Protein AF-A0A836RKN9-F1 (afdb_monomer_lite)

Foldseek 3Di:
DDCVVVVPDLADPLLVVLLVVCVVLVHDLLLQSDRPDDSLLSNQVSVCRSVVVDDSCLVVDPLDDPLLSVLLSVLSSVPFPQPLPSDSLADSLLSVLLSVCRVVVHDSVLASDSLADSLLSVLLSVLVVVVFDCVLASDSLDDSLLSVLLSVLRVLVFDQVLPSDSLADSLLSNLLSVLRSLVHDCVVPSDSVQDSVNSNVVSVVRSVVVVD

Sequence (212 aa):
MDVSKYCHTKFDWQQMREILHGLLFGVDVSKYAYPELYSSQMEKVRIAIQFGKIDDSWFTDTRFSSEQLLEILKGLAIGLDVSYYAKPEFSAEQMEQIALGLESGLNVLLYADPKFSLDQMEQIRIGLLQGLDVSKYADVNFTYLQMVEIRFGLLSGVDVDWYANSNFCWEQMQEIRIGLEHGLDVSRYADPEISAKEMEEIRQNLLRDITS

Secondary structure (DSSP, 8-state):
---HHHHTSS--HHHHHHHHHHHHTT--GGGT--TTS-HHHHHHHHHHHHTT-S--GGGG-TTS-HHHHHHHHHHHHHT--GGGT-STTS-HHHHHHHHHHHHTT--GGGT--TTS-HHHHHHHHHHHHTT--GGGT--TTS-HHHHHHHHHHHHHT--GGGT-STTS-HHHHHHHHHHHHTT--GGGT--TTS-HHHHHHHHHHHHHHHH-

Radius of gyration: 24.39 Å; chains: 1; bounding box: 54×28×73 Å

pLDDT: mean 94.48, std 7.46, range [57.97, 98.94]

Structure (mmCIF, N/CA/C/O backbone):
data_AF-A0A836RKN9-F1
#
_entry.id   AF-A0A836RKN9-F1
#
loop_
_atom_site.group_PDB
_atom_site.id
_atom_site.type_symbol
_atom_site.label_atom_id
_atom_site.label_alt_id
_atom_site.label_comp_id
_atom_site.label_asym_id
_atom_site.label_entity_id
_atom_site.label_seq_id
_atom_site.pdbx_PDB_ins_code
_atom_site.Cartn_x
_atom_site.Cartn_y
_atom_site.Cartn_z
_atom_site.occupancy
_atom_site.B_iso_or_equiv
_atom_site.auth_seq_id
_atom_site.auth_comp_id
_atom_site.auth_asym_id
_atom_site.auth_atom_id
_atom_site.pdbx_PDB_model_num
ATOM 1 N N . MET A 1 1 ? 31.386 4.911 -31.992 1.00 61.59 1 MET A N 1
ATOM 2 C CA . MET A 1 1 ? 30.527 4.684 -30.813 1.00 61.59 1 MET A CA 1
ATOM 3 C C . MET A 1 1 ? 31.183 5.406 -29.656 1.00 61.59 1 MET A C 1
ATOM 5 O O . MET A 1 1 ? 32.300 5.043 -29.311 1.00 61.59 1 MET A O 1
ATOM 9 N N . ASP A 1 2 ? 30.569 6.471 -29.153 1.00 64.56 2 ASP A N 1
ATOM 10 C CA . ASP A 1 2 ? 31.118 7.221 -28.023 1.00 64.56 2 ASP A CA 1
ATOM 11 C C . ASP A 1 2 ? 30.534 6.667 -26.720 1.00 64.56 2 ASP A C 1
ATOM 13 O O . ASP A 1 2 ? 29.352 6.839 -26.432 1.00 64.56 2 ASP A O 1
ATOM 17 N N . VAL A 1 3 ? 31.364 5.940 -25.972 1.00 63.72 3 VAL A N 1
ATOM 18 C CA . VAL A 1 3 ? 31.027 5.391 -24.648 1.00 63.72 3 VAL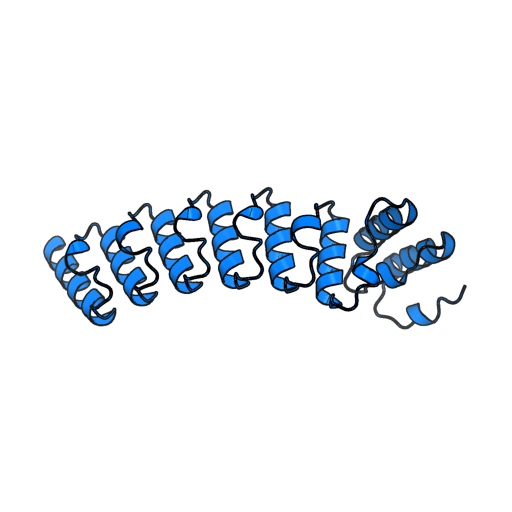 A CA 1
ATOM 19 C C . VAL A 1 3 ? 31.587 6.247 -23.511 1.00 63.72 3 VAL A C 1
ATOM 21 O O . VAL A 1 3 ? 31.366 5.922 -22.349 1.00 63.72 3 VAL A O 1
ATOM 24 N N . SER A 1 4 ? 32.291 7.345 -23.815 1.00 67.69 4 SER A N 1
ATOM 25 C CA . SER A 1 4 ? 33.031 8.141 -22.824 1.00 67.69 4 SER A CA 1
ATOM 26 C C . SER A 1 4 ? 32.137 8.683 -21.704 1.00 67.69 4 SER A C 1
ATOM 28 O O . SER A 1 4 ? 32.561 8.707 -20.548 1.00 67.69 4 SER A O 1
ATOM 30 N N . LYS A 1 5 ? 30.866 8.995 -22.013 1.00 71.12 5 LYS A N 1
ATOM 31 C CA . LYS A 1 5 ? 29.835 9.402 -21.040 1.00 71.12 5 LYS A CA 1
ATOM 32 C C . LYS A 1 5 ? 29.583 8.351 -19.945 1.00 71.12 5 LYS A C 1
ATOM 34 O O . LYS A 1 5 ? 29.225 8.726 -18.835 1.00 71.12 5 LYS A O 1
ATOM 39 N N . TYR A 1 6 ? 29.800 7.069 -20.239 1.00 69.44 6 TYR A N 1
ATOM 40 C CA . TYR A 1 6 ? 29.590 5.940 -19.323 1.00 69.44 6 TYR A CA 1
ATOM 41 C C . TYR A 1 6 ? 30.909 5.345 -18.790 1.00 69.44 6 TYR A C 1
ATOM 43 O O . TYR A 1 6 ? 30.911 4.450 -17.955 1.00 69.44 6 TYR A O 1
ATOM 51 N N . CYS A 1 7 ? 32.068 5.836 -19.236 1.00 57.97 7 CYS A N 1
ATOM 52 C CA . CYS A 1 7 ? 33.368 5.370 -18.737 1.00 57.97 7 CYS A CA 1
ATOM 53 C C . CYS A 1 7 ? 33.771 6.009 -17.393 1.00 57.97 7 CYS A C 1
ATOM 55 O O . CYS A 1 7 ? 34.694 5.527 -16.742 1.00 57.97 7 CYS A O 1
ATOM 57 N N . HIS A 1 8 ? 33.097 7.088 -16.981 1.00 58.66 8 HIS A N 1
ATOM 58 C CA . HIS A 1 8 ? 33.375 7.844 -15.748 1.00 58.66 8 HIS A CA 1
ATOM 59 C C . HIS A 1 8 ? 32.261 7.728 -14.693 1.00 58.66 8 HIS A C 1
ATOM 61 O O . HIS A 1 8 ? 32.184 8.520 -13.756 1.00 58.66 8 HIS A O 1
ATOM 67 N N . THR A 1 9 ? 31.376 6.753 -14.858 1.00 65.69 9 THR A N 1
ATOM 68 C CA . THR A 1 9 ? 30.156 6.564 -14.061 1.00 65.69 9 THR A CA 1
ATOM 69 C C . THR A 1 9 ? 30.294 5.418 -13.059 1.00 65.69 9 THR A C 1
ATOM 71 O O . THR A 1 9 ? 31.196 4.594 -13.168 1.00 65.69 9 THR A O 1
ATOM 74 N N . LYS A 1 10 ? 29.360 5.330 -12.103 1.00 83.38 10 LYS A N 1
ATOM 75 C CA . LYS A 1 10 ? 29.269 4.279 -11.068 1.00 83.38 10 LYS A CA 1
ATOM 76 C C . LYS A 1 10 ? 28.963 2.859 -11.606 1.00 83.38 10 LYS A C 1
ATOM 78 O O . LYS A 1 10 ? 28.597 2.001 -10.814 1.00 83.38 10 LYS A O 1
ATOM 83 N N . PHE A 1 11 ? 29.072 2.615 -12.915 1.00 87.44 11 PHE A N 1
ATOM 84 C CA . PHE A 1 11 ? 28.754 1.316 -13.515 1.00 87.44 11 PHE A CA 1
ATOM 85 C C . PHE A 1 11 ? 29.910 0.327 -13.365 1.00 87.44 11 PHE A C 1
ATOM 87 O O . PHE A 1 11 ? 31.066 0.655 -13.640 1.00 87.44 11 PHE A O 1
ATOM 94 N N . ASP A 1 12 ? 29.586 -0.906 -12.998 1.00 90.62 12 ASP A N 1
ATOM 95 C CA . ASP A 1 12 ? 30.501 -2.034 -13.063 1.00 90.62 12 ASP A CA 1
ATOM 96 C C . ASP A 1 12 ? 30.680 -2.549 -14.505 1.00 90.62 12 ASP A C 1
ATOM 98 O O . ASP A 1 12 ? 29.999 -2.145 -15.453 1.00 90.62 12 ASP A O 1
ATOM 102 N N . TRP A 1 13 ? 31.631 -3.466 -14.695 1.00 90.31 13 TRP A N 1
ATOM 103 C CA . TRP A 1 13 ? 31.943 -3.999 -16.022 1.00 90.31 13 TRP A CA 1
ATOM 104 C C . TRP A 1 13 ? 30.776 -4.772 -16.667 1.00 90.31 13 TRP A C 1
ATOM 106 O O . TRP A 1 13 ? 30.637 -4.755 -17.892 1.00 90.31 13 TRP A O 1
ATOM 116 N N . GLN A 1 14 ? 29.926 -5.437 -15.880 1.00 93.81 14 GLN A N 1
ATOM 117 C CA . GLN A 1 14 ? 28.775 -6.170 -16.413 1.00 93.81 14 GLN A CA 1
ATOM 118 C C . GLN A 1 14 ? 27.677 -5.208 -16.875 1.00 93.81 14 GLN A C 1
ATOM 120 O O . GLN A 1 14 ? 27.117 -5.394 -17.953 1.00 93.81 14 GLN A O 1
ATOM 125 N N . GLN A 1 15 ? 27.412 -4.148 -16.113 1.00 94.06 15 GLN A N 1
ATOM 126 C CA . GLN A 1 15 ? 26.514 -3.069 -16.522 1.00 94.06 15 GLN A CA 1
ATOM 127 C C . GLN A 1 15 ? 27.042 -2.383 -17.794 1.00 94.06 15 GLN A C 1
ATOM 129 O O . GLN A 1 15 ? 26.295 -2.185 -18.753 1.00 94.06 15 GLN A O 1
ATOM 134 N N . MET A 1 16 ? 28.353 -2.118 -17.870 1.00 93.19 16 MET A N 1
ATOM 135 C CA . MET A 1 16 ? 28.999 -1.560 -19.067 1.00 93.19 16 MET A CA 1
ATOM 136 C C . MET A 1 16 ? 28.870 -2.465 -20.297 1.00 93.19 16 MET A C 1
ATOM 138 O O . MET A 1 16 ? 28.688 -1.967 -21.411 1.00 93.19 16 MET A O 1
ATOM 142 N N . ARG A 1 17 ? 28.923 -3.790 -20.118 1.00 92.94 17 ARG A N 1
ATOM 143 C CA . ARG A 1 17 ? 28.676 -4.754 -21.199 1.00 92.94 17 ARG A CA 1
ATOM 144 C C . ARG A 1 17 ? 27.257 -4.622 -21.751 1.00 92.94 17 ARG A C 1
ATOM 146 O O . ARG A 1 17 ? 27.092 -4.610 -22.970 1.00 92.94 17 ARG A O 1
ATOM 153 N N . GLU A 1 18 ? 26.255 -4.459 -20.890 1.00 95.12 18 GLU A N 1
ATOM 154 C CA . GLU A 1 18 ? 24.872 -4.271 -21.339 1.00 95.12 18 GLU A CA 1
ATOM 155 C C . GLU A 1 18 ? 24.647 -2.919 -22.015 1.00 95.12 18 GLU A C 1
ATOM 157 O O . GLU A 1 18 ? 23.923 -2.851 -23.009 1.00 95.12 18 GLU A O 1
ATOM 162 N N . ILE A 1 19 ? 25.307 -1.852 -21.561 1.00 93.56 19 ILE A N 1
ATOM 163 C CA . ILE A 1 19 ? 25.314 -0.558 -22.266 1.00 93.56 19 ILE A CA 1
ATOM 164 C C . ILE A 1 19 ? 25.923 -0.728 -23.665 1.00 93.56 19 ILE A C 1
ATOM 166 O O . ILE A 1 19 ? 25.346 -0.286 -24.660 1.00 93.56 19 ILE A O 1
ATOM 170 N N . LEU A 1 20 ? 27.059 -1.422 -23.776 1.00 93.12 20 LEU A N 1
ATOM 171 C CA . LEU A 1 20 ? 27.709 -1.672 -25.062 1.00 93.12 20 LEU A CA 1
ATOM 172 C C . LEU A 1 20 ? 26.816 -2.484 -26.010 1.00 93.12 20 LEU A C 1
ATOM 174 O O . LEU A 1 20 ? 26.725 -2.146 -27.191 1.00 93.12 20 LEU A O 1
ATOM 178 N N . HIS A 1 21 ? 26.140 -3.519 -25.504 1.00 93.94 21 HIS A N 1
ATOM 179 C CA . HIS A 1 21 ? 25.172 -4.286 -26.286 1.00 93.94 21 HIS A CA 1
ATOM 180 C C . HIS A 1 21 ? 24.033 -3.397 -26.802 1.00 93.94 21 HIS A C 1
ATOM 182 O O . HIS A 1 21 ? 23.694 -3.486 -27.980 1.00 93.94 21 HIS A O 1
ATOM 188 N N . GLY A 1 22 ? 23.468 -2.509 -25.979 1.00 94.31 22 GLY A N 1
ATOM 189 C CA . GLY A 1 22 ? 22.415 -1.595 -26.435 1.00 94.31 22 GLY A CA 1
ATOM 190 C C . GLY A 1 22 ? 22.877 -0.692 -27.570 1.00 94.31 22 GLY A C 1
ATOM 191 O O . GLY A 1 22 ? 22.226 -0.644 -28.611 1.00 94.31 22 GLY A O 1
ATOM 192 N N . LEU A 1 23 ? 24.053 -0.073 -27.426 1.00 93.19 23 LEU A N 1
ATOM 193 C CA . LEU A 1 23 ? 24.645 0.754 -28.483 1.00 93.19 23 LEU A CA 1
ATOM 194 C C . LEU A 1 23 ? 24.909 -0.041 -29.771 1.00 93.19 23 LEU A C 1
ATOM 196 O O . LEU A 1 23 ? 24.724 0.492 -30.863 1.00 93.19 23 LEU A O 1
ATOM 200 N N . LEU A 1 24 ? 25.333 -1.305 -29.657 1.00 94.12 24 LEU A N 1
ATOM 201 C CA . LEU A 1 24 ? 25.580 -2.187 -30.801 1.00 94.12 24 LEU A CA 1
ATOM 202 C C . LEU A 1 24 ? 24.291 -2.515 -31.569 1.00 94.12 24 LEU A C 1
ATOM 204 O O . LEU A 1 24 ? 24.311 -2.568 -32.797 1.00 94.12 24 LEU A O 1
ATOM 208 N N . PHE A 1 25 ? 23.182 -2.720 -30.857 1.00 92.94 25 PHE A N 1
ATOM 209 C CA . PHE A 1 25 ? 21.879 -3.041 -31.445 1.00 92.94 25 PHE A CA 1
ATOM 210 C C . PHE A 1 25 ? 21.005 -1.807 -31.726 1.00 92.94 25 PHE A C 1
ATOM 212 O O . PHE A 1 25 ? 19.855 -1.962 -32.128 1.00 92.94 25 PHE A O 1
ATOM 219 N N . GLY A 1 26 ? 21.534 -0.592 -31.540 1.00 92.19 26 GLY A N 1
ATOM 220 C CA . GLY A 1 26 ? 20.802 0.656 -31.785 1.00 92.19 26 GLY A CA 1
ATOM 221 C C . GLY A 1 26 ? 19.688 0.944 -30.773 1.00 92.19 26 GLY A C 1
ATOM 222 O O . GLY A 1 26 ? 18.787 1.724 -31.067 1.00 92.19 26 GLY A O 1
ATOM 223 N N . VAL A 1 27 ? 19.736 0.322 -29.594 1.00 92.50 27 VAL A N 1
ATOM 224 C CA . VAL A 1 27 ? 18.826 0.608 -28.480 1.00 92.50 27 VAL A CA 1
ATOM 225 C C . VAL A 1 27 ? 19.299 1.875 -27.774 1.00 92.50 27 VAL A C 1
ATOM 227 O O . VAL A 1 27 ? 20.484 2.018 -27.467 1.00 92.50 27 VAL A O 1
ATOM 230 N N . ASP A 1 28 ? 18.371 2.785 -27.483 1.00 91.38 28 ASP A N 1
ATOM 231 C CA . ASP A 1 28 ? 18.663 3.965 -26.673 1.00 91.38 28 ASP A CA 1
ATOM 232 C C . ASP A 1 28 ? 19.000 3.553 -25.235 1.00 91.38 28 ASP A C 1
ATOM 234 O O . ASP A 1 28 ? 18.129 3.226 -24.427 1.00 91.38 28 ASP A O 1
ATOM 238 N N . VAL A 1 29 ? 20.296 3.562 -24.926 1.00 91.62 29 VAL A N 1
ATOM 239 C CA . VAL A 1 29 ? 20.811 3.142 -23.622 1.00 91.62 29 VAL A CA 1
ATOM 240 C C . VAL A 1 29 ? 20.387 4.059 -22.484 1.00 91.62 29 VAL A C 1
ATOM 242 O O . VAL A 1 29 ? 20.378 3.613 -21.342 1.00 91.62 29 VAL A O 1
ATOM 245 N N . SER A 1 30 ? 19.992 5.307 -22.761 1.00 89.38 30 SER A N 1
ATOM 246 C CA . SER A 1 30 ? 19.531 6.221 -21.708 1.00 89.38 30 SER A CA 1
ATOM 247 C C . SER A 1 30 ? 18.250 5.736 -21.020 1.00 89.38 30 SER A C 1
ATOM 249 O O . SER A 1 30 ? 18.006 6.102 -19.876 1.00 89.38 30 SER A O 1
ATOM 251 N N . LYS A 1 31 ? 17.490 4.841 -21.667 1.00 90.69 31 LYS A N 1
ATOM 252 C CA . LYS A 1 31 ? 16.261 4.243 -21.130 1.00 90.69 31 LYS A CA 1
ATOM 253 C C . LYS A 1 31 ? 16.504 3.206 -20.033 1.00 90.69 31 LYS A C 1
ATOM 255 O O . LYS A 1 31 ? 15.593 2.901 -19.280 1.00 90.69 31 LYS A O 1
ATOM 260 N N . TYR A 1 32 ? 17.701 2.624 -19.942 1.00 90.62 32 TYR A N 1
ATOM 261 C CA . TYR A 1 32 ? 17.964 1.537 -18.986 1.00 90.62 32 TYR A CA 1
ATOM 262 C C . TYR A 1 32 ? 19.348 1.592 -18.324 1.00 90.62 32 TYR A C 1
ATOM 264 O O . TYR A 1 32 ? 19.621 0.808 -17.417 1.00 90.62 32 TYR A O 1
ATOM 272 N N . ALA A 1 33 ? 20.232 2.503 -18.736 1.00 91.06 33 ALA A N 1
ATOM 273 C CA . ALA A 1 33 ? 21.530 2.719 -18.107 1.00 91.06 33 ALA A CA 1
ATOM 274 C C . ALA A 1 33 ? 21.385 3.516 -16.799 1.00 91.06 33 ALA A C 1
ATOM 276 O O . ALA A 1 33 ? 21.725 4.697 -16.745 1.00 91.06 33 ALA A O 1
ATOM 277 N N . TYR A 1 34 ? 20.910 2.843 -15.748 1.00 89.50 34 TYR A N 1
ATOM 278 C CA . TYR A 1 34 ? 20.803 3.356 -14.377 1.00 89.50 34 TYR A CA 1
ATOM 279 C C . TYR A 1 34 ? 21.759 2.577 -13.461 1.00 89.50 34 TYR A C 1
ATOM 281 O O . TYR A 1 34 ? 21.649 1.349 -13.411 1.00 89.50 34 TYR A O 1
ATOM 289 N N . PRO A 1 35 ? 22.720 3.223 -12.766 1.00 90.25 35 PRO A N 1
ATOM 290 C CA . PRO A 1 35 ? 23.692 2.520 -11.918 1.00 90.25 35 PRO A CA 1
ATOM 291 C C . PRO A 1 35 ? 23.067 1.691 -10.793 1.00 90.25 35 PRO A C 1
ATOM 293 O O . PRO A 1 35 ? 23.685 0.743 -10.315 1.00 90.25 35 PRO A O 1
ATOM 296 N N . GLU A 1 36 ? 21.856 2.054 -10.380 1.00 91.81 36 GLU A N 1
ATOM 297 C CA . GLU A 1 36 ? 21.055 1.386 -9.359 1.00 91.81 36 GLU A CA 1
ATOM 298 C C . GLU A 1 36 ? 20.486 0.036 -9.830 1.00 91.81 36 GLU A C 1
ATOM 300 O O . GLU A 1 36 ? 20.081 -0.774 -8.998 1.00 91.81 36 GLU A O 1
ATOM 305 N N . LEU A 1 37 ? 20.458 -0.230 -11.143 1.00 90.56 37 LEU A N 1
ATOM 306 C CA . LEU A 1 37 ? 20.011 -1.506 -11.700 1.00 90.56 37 LEU A CA 1
ATOM 307 C C . LEU A 1 37 ? 21.152 -2.511 -11.789 1.00 90.56 37 LEU A C 1
ATOM 309 O O . LEU A 1 37 ? 22.218 -2.212 -12.319 1.00 90.56 37 LEU A O 1
ATOM 313 N N . TYR A 1 38 ? 20.903 -3.759 -11.407 1.00 92.00 38 TYR A N 1
ATOM 314 C CA . TYR A 1 38 ? 21.828 -4.849 -11.704 1.00 92.00 38 TYR A CA 1
ATOM 315 C C . TYR A 1 38 ? 21.939 -5.088 -13.217 1.00 92.00 38 TYR A C 1
ATOM 317 O O . TYR A 1 38 ? 20.978 -4.906 -13.969 1.00 92.00 38 TYR A O 1
ATOM 325 N N . SER A 1 39 ? 23.094 -5.585 -13.668 1.00 92.19 39 SER A N 1
ATOM 326 C CA . SER A 1 39 ? 23.340 -5.932 -15.077 1.00 92.19 39 SER A CA 1
ATOM 327 C C . SER A 1 39 ? 22.265 -6.864 -15.659 1.00 92.19 39 SER A C 1
ATOM 329 O O . SER A 1 39 ? 21.813 -6.667 -16.783 1.00 92.19 39 SER A O 1
ATOM 331 N N . SER A 1 40 ? 21.775 -7.821 -14.868 1.00 92.44 40 SER A N 1
ATOM 332 C CA . SER A 1 40 ? 20.686 -8.728 -15.248 1.00 92.44 40 SER A CA 1
ATOM 333 C C . SER A 1 40 ? 19.339 -8.022 -15.447 1.00 92.44 40 SER A C 1
ATOM 335 O O . SER A 1 40 ? 18.541 -8.441 -16.286 1.00 92.44 40 SER A O 1
ATOM 337 N N . GLN A 1 41 ? 19.070 -6.945 -14.703 1.00 94.00 41 GLN A N 1
ATOM 338 C CA . GLN A 1 41 ? 17.872 -6.124 -14.892 1.00 94.00 41 GLN A CA 1
ATOM 339 C C . GLN A 1 41 ? 18.000 -5.292 -16.170 1.00 94.00 41 GLN A C 1
ATOM 341 O O . GLN A 1 41 ? 17.093 -5.301 -17.005 1.00 94.00 41 GLN A O 1
ATOM 346 N N . MET A 1 42 ? 19.159 -4.656 -16.364 1.00 94.25 42 MET A N 1
ATOM 347 C CA . MET A 1 42 ? 19.485 -3.902 -17.577 1.00 94.25 42 MET A CA 1
ATOM 348 C C . MET A 1 42 ? 19.351 -4.762 -18.838 1.00 94.25 42 MET A C 1
ATOM 350 O O . MET A 1 42 ? 18.749 -4.323 -19.815 1.00 94.25 42 MET A O 1
ATOM 354 N N . GLU A 1 43 ? 19.858 -5.998 -18.811 1.00 94.56 43 GLU A N 1
ATOM 355 C CA . GLU A 1 43 ? 19.756 -6.951 -19.920 1.00 94.56 43 GLU A CA 1
ATOM 356 C C . GLU A 1 43 ? 18.297 -7.211 -20.314 1.00 94.56 43 GLU A C 1
ATOM 358 O O . GLU A 1 43 ? 17.936 -7.105 -21.490 1.00 94.56 43 GLU A O 1
ATOM 363 N N . LYS A 1 44 ? 17.440 -7.528 -19.336 1.00 92.94 44 LYS A N 1
ATOM 364 C CA . LYS A 1 44 ? 16.028 -7.845 -19.585 1.00 92.94 44 LYS A CA 1
ATOM 365 C C . LYS A 1 44 ? 15.274 -6.658 -20.172 1.00 92.94 44 LYS A C 1
ATOM 367 O O . LYS A 1 44 ? 14.564 -6.831 -21.164 1.00 92.94 44 LYS A O 1
ATOM 372 N N . VAL A 1 45 ? 15.468 -5.463 -19.609 1.00 91.81 45 VAL A N 1
ATOM 373 C CA . VAL A 1 45 ? 14.851 -4.234 -20.129 1.00 91.81 45 VAL A CA 1
ATOM 374 C C . VAL A 1 45 ? 15.363 -3.932 -21.537 1.00 91.81 45 VAL A C 1
ATOM 376 O O . VAL A 1 45 ? 14.561 -3.713 -22.443 1.00 91.81 45 VAL A O 1
ATOM 379 N N . ARG A 1 46 ? 16.681 -3.989 -21.768 1.00 94.12 46 ARG A N 1
ATOM 380 C CA . ARG A 1 46 ? 17.287 -3.775 -23.091 1.00 94.12 46 ARG A CA 1
ATOM 381 C C . ARG A 1 46 ? 16.673 -4.695 -24.142 1.00 94.12 46 ARG A C 1
ATOM 383 O O . ARG A 1 46 ? 16.304 -4.225 -25.215 1.00 94.12 46 ARG A O 1
ATOM 390 N N . ILE A 1 47 ? 16.565 -5.993 -23.849 1.00 91.88 47 ILE A N 1
ATOM 391 C CA . ILE A 1 47 ? 15.961 -6.982 -24.755 1.00 91.88 47 ILE A CA 1
ATOM 392 C C . ILE A 1 47 ? 14.486 -6.646 -25.001 1.00 91.88 47 ILE A C 1
ATOM 394 O O . ILE A 1 47 ? 14.029 -6.702 -26.142 1.00 91.88 47 ILE A O 1
ATOM 398 N N . ALA A 1 48 ? 13.738 -6.276 -23.961 1.00 91.06 48 ALA A N 1
ATOM 399 C CA . ALA A 1 48 ? 12.333 -5.916 -24.101 1.00 91.06 48 ALA A CA 1
ATOM 400 C C . ALA A 1 48 ? 12.133 -4.706 -25.032 1.00 91.06 48 ALA A C 1
ATOM 402 O O . ALA A 1 48 ? 11.293 -4.778 -25.930 1.00 91.06 48 ALA A O 1
ATOM 403 N N . ILE A 1 49 ? 12.955 -3.660 -24.894 1.00 90.69 49 ILE A N 1
ATOM 404 C CA . ILE A 1 49 ? 12.950 -2.487 -25.786 1.00 90.69 49 ILE A CA 1
ATOM 405 C C . ILE A 1 49 ? 13.353 -2.893 -27.208 1.00 90.69 49 ILE A C 1
ATOM 407 O O . ILE A 1 49 ? 12.658 -2.571 -28.167 1.00 90.69 49 ILE A O 1
ATOM 411 N N . GLN A 1 50 ? 14.447 -3.648 -27.352 1.00 92.25 50 GLN A N 1
ATOM 412 C CA . GLN A 1 50 ? 14.986 -4.070 -28.650 1.00 92.25 50 GLN A CA 1
ATOM 413 C C . GLN A 1 50 ? 13.954 -4.807 -29.516 1.00 92.25 50 GLN A C 1
ATOM 415 O O . GLN A 1 50 ? 13.956 -4.662 -30.736 1.00 92.25 50 GLN A O 1
ATOM 420 N N . PHE A 1 51 ? 13.087 -5.606 -28.891 1.00 91.69 51 PHE A N 1
ATOM 421 C CA . PHE A 1 51 ? 12.053 -6.380 -29.579 1.00 91.69 51 PHE A CA 1
ATOM 422 C C . PHE A 1 51 ? 10.655 -5.745 -29.508 1.00 91.69 51 PHE A C 1
ATOM 424 O O . PHE A 1 51 ? 9.691 -6.402 -29.899 1.00 91.69 51 PHE A O 1
ATOM 431 N N . GLY A 1 52 ? 10.528 -4.508 -29.009 1.00 88.56 52 GLY A N 1
ATOM 432 C CA . GLY A 1 52 ? 9.249 -3.793 -28.921 1.00 88.56 52 GLY A CA 1
ATOM 433 C C . GLY A 1 52 ? 8.214 -4.490 -28.034 1.00 88.56 52 GLY A C 1
ATOM 434 O O . GLY A 1 52 ? 7.026 -4.480 -28.343 1.00 88.56 52 GLY A O 1
ATOM 435 N N . LYS A 1 53 ? 8.663 -5.164 -26.969 1.00 87.44 53 LYS A N 1
ATOM 436 C CA . LYS A 1 53 ? 7.799 -5.919 -26.045 1.00 87.44 53 LYS A CA 1
ATOM 437 C C . LYS A 1 53 ? 7.212 -5.072 -24.918 1.00 87.44 53 LYS A C 1
ATOM 439 O O . LYS A 1 53 ? 6.354 -5.568 -24.196 1.00 87.44 53 LYS A O 1
ATOM 444 N N . ILE A 1 54 ? 7.702 -3.848 -24.744 1.00 86.31 54 ILE A N 1
ATOM 445 C CA . ILE A 1 54 ? 7.213 -2.902 -23.743 1.00 86.31 54 ILE A CA 1
ATOM 446 C C . ILE A 1 54 ? 6.848 -1.591 -24.427 1.00 86.31 54 ILE A C 1
ATOM 448 O O . ILE A 1 54 ? 7.451 -1.231 -25.439 1.00 86.31 54 ILE A O 1
ATOM 452 N N . ASP A 1 55 ? 5.873 -0.893 -23.854 1.00 81.75 55 ASP A N 1
ATOM 453 C CA . ASP A 1 55 ? 5.731 0.541 -24.076 1.00 81.75 55 ASP A CA 1
ATOM 454 C C . ASP A 1 55 ? 6.977 1.226 -23.491 1.00 81.75 55 ASP A C 1
ATOM 456 O O . ASP A 1 55 ? 7.462 0.843 -22.435 1.00 81.75 55 ASP A O 1
ATOM 460 N N . ASP A 1 56 ? 7.578 2.163 -24.207 1.00 83.62 56 ASP A N 1
ATOM 461 C CA . ASP A 1 56 ? 8.755 2.905 -23.759 1.00 83.62 56 ASP A CA 1
ATOM 462 C C . ASP A 1 56 ? 8.489 4.420 -23.746 1.00 83.62 56 ASP A C 1
ATOM 464 O O . ASP A 1 56 ? 9.408 5.227 -23.574 1.00 83.62 56 ASP A O 1
ATOM 468 N N . SER A 1 57 ? 7.215 4.813 -23.864 1.00 88.19 57 SER A N 1
ATOM 469 C CA . SER A 1 57 ? 6.771 6.205 -23.827 1.00 88.19 57 SER A CA 1
ATOM 470 C C . SER A 1 57 ? 7.064 6.879 -22.484 1.00 88.19 57 SER A C 1
ATOM 472 O O . SER A 1 57 ? 7.394 8.069 -22.471 1.00 88.19 57 SER A O 1
ATOM 474 N N . TRP A 1 58 ? 7.064 6.120 -21.377 1.00 88.75 58 TRP A N 1
ATOM 475 C CA . TRP A 1 58 ? 7.378 6.611 -20.027 1.00 88.75 58 TRP A CA 1
ATOM 476 C C . TRP A 1 58 ? 8.744 7.305 -19.940 1.00 88.75 58 TRP A C 1
ATOM 478 O O . TRP A 1 58 ? 8.869 8.321 -19.267 1.00 88.75 58 TRP A O 1
ATOM 488 N N . PHE A 1 59 ? 9.757 6.830 -20.679 1.00 85.44 59 PHE A N 1
ATOM 489 C CA . PHE A 1 59 ? 11.107 7.422 -20.671 1.00 85.44 59 PHE A CA 1
ATOM 490 C C . PHE A 1 59 ? 11.171 8.811 -21.319 1.00 85.44 59 PHE A C 1
ATOM 492 O O . PHE A 1 59 ? 12.158 9.527 -21.156 1.00 85.44 59 PHE A O 1
ATOM 499 N N . THR A 1 60 ? 10.142 9.186 -22.081 1.00 86.38 60 THR A N 1
ATOM 500 C CA . THR A 1 60 ? 10.024 10.507 -22.719 1.00 86.38 60 THR A CA 1
ATOM 501 C C . THR A 1 60 ? 8.994 11.408 -22.044 1.00 86.38 60 THR A C 1
ATOM 503 O O . THR A 1 60 ? 8.925 12.599 -22.351 1.00 86.38 60 THR A O 1
ATOM 506 N N . ASP A 1 61 ? 8.205 10.863 -21.118 1.00 91.12 61 ASP A N 1
ATOM 507 C CA . ASP A 1 61 ? 7.194 11.603 -20.379 1.00 91.12 61 ASP A CA 1
ATOM 508 C C . ASP A 1 61 ? 7.828 12.307 -19.176 1.00 91.12 61 ASP A C 1
ATOM 510 O O . ASP A 1 61 ? 8.188 11.698 -18.171 1.00 91.12 61 ASP A O 1
ATOM 514 N N . THR A 1 62 ? 7.927 13.632 -19.267 1.00 90.69 62 THR A N 1
ATOM 515 C CA . THR A 1 62 ? 8.556 14.482 -18.248 1.00 90.69 62 THR A CA 1
ATOM 516 C C . THR A 1 62 ? 7.805 14.521 -16.916 1.00 90.69 62 THR A C 1
ATOM 518 O O . THR A 1 62 ? 8.271 15.176 -15.986 1.00 90.69 62 THR A O 1
ATOM 521 N N . ARG A 1 63 ? 6.621 13.903 -16.822 1.00 95.50 63 ARG A N 1
ATOM 522 C CA . ARG A 1 63 ? 5.875 13.779 -15.563 1.00 95.50 63 ARG A CA 1
ATOM 523 C C . ARG A 1 63 ? 6.449 12.697 -14.650 1.00 95.50 63 ARG A C 1
ATOM 525 O O . ARG A 1 63 ? 6.155 12.735 -13.461 1.00 95.50 63 ARG A O 1
ATOM 532 N N . PHE A 1 64 ? 7.243 11.767 -15.185 1.00 95.06 64 PHE A N 1
ATOM 533 C CA . PHE A 1 64 ? 7.939 10.768 -14.382 1.00 95.06 64 PHE A CA 1
ATOM 534 C C . PHE A 1 64 ? 9.276 11.305 -13.859 1.00 95.06 64 PHE A C 1
ATOM 536 O O . PHE A 1 64 ? 10.072 11.885 -14.599 1.00 95.06 64 PHE A O 1
ATOM 543 N N . SER A 1 65 ? 9.539 11.071 -12.578 1.00 95.25 65 SER A N 1
ATOM 544 C CA . SER A 1 65 ? 10.833 11.256 -11.939 1.00 95.25 65 SER A CA 1
ATOM 545 C C . SER A 1 65 ? 11.759 10.073 -12.227 1.00 95.25 65 SER A C 1
ATOM 547 O O . SER A 1 65 ? 11.328 8.987 -12.624 1.00 95.25 65 SER A O 1
ATOM 549 N N . SER A 1 66 ? 13.055 10.267 -11.985 1.00 91.19 66 SER A N 1
ATOM 550 C CA . SER A 1 66 ? 14.051 9.200 -12.117 1.00 91.19 66 SER A CA 1
ATOM 551 C C . SER A 1 66 ? 13.754 8.012 -11.197 1.00 91.19 66 SER A C 1
ATOM 553 O O . SER A 1 66 ? 13.963 6.869 -11.592 1.00 91.19 66 SER A O 1
ATOM 555 N N . GLU A 1 67 ? 13.247 8.274 -9.992 1.00 95.19 67 GLU A N 1
ATOM 556 C CA . GLU A 1 67 ? 12.865 7.258 -9.009 1.00 95.19 67 GLU A CA 1
ATOM 557 C C . GLU A 1 67 ? 11.656 6.446 -9.490 1.00 95.19 67 GLU A C 1
ATOM 559 O O . GLU A 1 67 ? 11.683 5.220 -9.429 1.00 95.19 67 GLU A O 1
ATOM 564 N N . GLN A 1 68 ? 10.633 7.096 -10.056 1.00 97.31 68 GLN A N 1
ATOM 565 C CA . GLN A 1 68 ? 9.483 6.392 -10.638 1.00 97.31 68 GLN A CA 1
ATOM 566 C C . GLN A 1 68 ? 9.903 5.515 -11.829 1.00 97.31 68 GLN A C 1
ATOM 568 O O . GLN A 1 68 ? 9.495 4.358 -11.931 1.00 97.31 68 GLN A O 1
ATOM 573 N N . LEU A 1 69 ? 10.761 6.034 -12.717 1.00 94.94 69 LEU A N 1
ATOM 574 C CA . LEU A 1 69 ? 11.303 5.249 -13.832 1.00 94.94 69 LEU A CA 1
ATOM 575 C C . LEU A 1 69 ? 12.102 4.041 -13.332 1.00 94.94 69 LEU A C 1
ATOM 577 O O . LEU A 1 69 ? 11.990 2.958 -13.907 1.00 94.94 69 LEU A O 1
ATOM 581 N N . LEU A 1 70 ? 12.867 4.194 -12.249 1.00 94.31 70 LEU A N 1
ATOM 582 C CA . LEU A 1 70 ? 13.608 3.092 -11.642 1.00 94.31 70 LEU A CA 1
ATOM 583 C C . LEU A 1 70 ? 12.671 1.982 -11.132 1.00 94.31 70 LEU A C 1
ATOM 585 O O . LEU A 1 70 ? 12.955 0.809 -11.374 1.00 94.31 70 LEU A O 1
ATOM 589 N N . GLU A 1 71 ? 11.545 2.318 -10.499 1.00 97.19 71 GLU A N 1
ATOM 590 C CA . GLU A 1 71 ? 10.556 1.324 -10.046 1.00 97.19 71 GLU A CA 1
ATOM 591 C C . GLU A 1 71 ? 9.850 0.608 -11.206 1.00 97.19 71 GLU A C 1
ATOM 593 O O . GLU A 1 71 ? 9.624 -0.608 -11.165 1.00 97.19 71 GLU A O 1
ATOM 598 N N . ILE A 1 72 ? 9.560 1.322 -12.297 1.00 95.94 72 ILE A N 1
ATOM 599 C CA . ILE A 1 72 ? 9.046 0.709 -13.532 1.00 95.94 72 ILE A CA 1
ATOM 600 C C . ILE A 1 72 ? 10.076 -0.284 -14.086 1.00 95.94 72 ILE A C 1
ATOM 602 O O . ILE A 1 72 ? 9.744 -1.433 -14.384 1.00 95.94 72 ILE A O 1
ATOM 606 N N . LEU A 1 73 ? 11.345 0.122 -14.176 1.00 94.56 73 LEU A N 1
ATOM 607 C CA . LEU A 1 73 ? 12.434 -0.717 -14.681 1.00 94.56 73 LEU A CA 1
ATOM 608 C C . LEU A 1 73 ? 12.652 -1.971 -13.826 1.00 94.56 73 LEU A C 1
ATOM 610 O O . LEU A 1 73 ? 12.819 -3.064 -14.376 1.00 94.56 73 LEU A O 1
ATOM 614 N N . LYS A 1 74 ? 12.618 -1.836 -12.495 1.00 94.94 74 LYS A N 1
ATOM 615 C CA . LYS A 1 74 ? 12.712 -2.967 -11.561 1.00 94.94 74 LYS A CA 1
ATOM 616 C C . LYS A 1 74 ? 11.587 -3.974 -11.797 1.00 94.94 74 LYS A C 1
ATOM 618 O O . LYS A 1 74 ? 11.884 -5.156 -11.970 1.00 94.94 74 LYS A O 1
ATOM 623 N N . GLY A 1 75 ? 10.331 -3.525 -11.877 1.00 96.12 75 GLY A N 1
ATOM 624 C CA . GLY A 1 75 ? 9.189 -4.418 -12.111 1.00 96.12 75 GLY A CA 1
ATOM 625 C C . GLY A 1 75 ? 9.218 -5.092 -13.480 1.00 96.12 75 GLY A C 1
ATOM 626 O O . GLY A 1 75 ? 9.031 -6.306 -13.568 1.00 96.12 75 GLY A O 1
ATOM 627 N N . LEU A 1 76 ? 9.563 -4.359 -14.545 1.00 93.69 76 LEU A N 1
ATOM 628 C CA . LEU A 1 76 ? 9.767 -4.941 -15.878 1.00 93.69 76 LEU A CA 1
ATOM 629 C C . LEU A 1 76 ? 10.839 -6.039 -15.861 1.00 93.69 76 LEU A C 1
ATOM 631 O O . LEU A 1 76 ? 10.671 -7.094 -16.476 1.00 93.69 76 LEU A O 1
ATOM 635 N N . ALA A 1 77 ? 11.933 -5.825 -15.129 1.00 92.06 77 ALA A N 1
ATOM 636 C CA . ALA A 1 77 ? 13.026 -6.786 -15.030 1.00 92.06 77 ALA A CA 1
ATOM 637 C C . ALA A 1 77 ? 12.648 -8.088 -14.302 1.00 92.06 77 ALA A C 1
ATOM 639 O O . ALA A 1 77 ? 13.318 -9.109 -14.482 1.00 92.06 77 ALA A O 1
ATOM 640 N N . ILE A 1 78 ? 11.589 -8.101 -13.499 1.00 93.00 78 ILE A N 1
ATOM 641 C CA . ILE A 1 78 ? 11.057 -9.329 -12.888 1.00 93.00 78 ILE A CA 1
ATOM 642 C C . ILE A 1 78 ? 9.745 -9.792 -13.541 1.00 93.00 78 ILE A C 1
ATOM 644 O O . ILE A 1 78 ? 9.185 -10.802 -13.131 1.00 93.00 78 ILE A O 1
ATOM 648 N N . GLY A 1 79 ? 9.317 -9.130 -14.623 1.00 93.00 79 GLY A N 1
ATOM 649 C CA . GLY A 1 79 ? 8.154 -9.520 -15.419 1.00 93.00 79 GLY A CA 1
ATOM 650 C C . GLY A 1 79 ? 6.809 -9.140 -14.802 1.00 93.00 79 GLY A C 1
ATOM 651 O O . GLY A 1 79 ? 5.809 -9.775 -15.131 1.00 93.00 79 GLY A O 1
ATOM 652 N N . LEU A 1 80 ? 6.771 -8.137 -13.917 1.00 95.69 80 LEU A N 1
ATOM 653 C CA . LEU A 1 80 ? 5.513 -7.598 -13.405 1.00 95.69 80 LEU A CA 1
ATOM 654 C C . LEU A 1 80 ? 4.745 -6.862 -14.505 1.00 95.69 80 LEU A C 1
ATOM 656 O O . LEU A 1 80 ? 5.333 -6.229 -15.387 1.00 95.69 80 LEU A O 1
ATOM 660 N N . ASP A 1 81 ? 3.419 -6.889 -14.397 1.00 95.06 81 ASP A N 1
ATOM 661 C CA . ASP A 1 81 ? 2.562 -5.992 -15.160 1.00 95.06 81 ASP A CA 1
ATOM 662 C C . ASP A 1 81 ? 2.638 -4.587 -14.553 1.00 95.06 81 ASP A C 1
ATOM 664 O O . ASP A 1 81 ? 1.934 -4.243 -13.603 1.00 95.06 81 ASP A O 1
ATOM 668 N N . VAL A 1 82 ? 3.535 -3.768 -15.093 1.00 96.12 82 VAL A N 1
ATOM 669 C CA . VAL A 1 82 ? 3.754 -2.410 -14.589 1.00 96.12 82 VAL A CA 1
ATOM 670 C C . VAL A 1 82 ? 2.591 -1.465 -14.895 1.00 96.12 82 VAL A C 1
ATOM 672 O O . VAL A 1 82 ? 2.541 -0.384 -14.322 1.00 96.12 82 VAL A O 1
ATOM 675 N N . SER A 1 83 ? 1.611 -1.846 -15.726 1.00 95.19 83 SER A N 1
ATOM 676 C CA . SER A 1 83 ? 0.477 -0.972 -16.084 1.00 95.19 83 SER A CA 1
ATOM 677 C C . SER A 1 83 ? -0.397 -0.571 -14.887 1.00 95.19 83 SER A C 1
ATOM 679 O O . SER A 1 83 ? -1.056 0.474 -14.911 1.00 95.19 83 SER A O 1
ATOM 681 N N . TYR A 1 84 ? -0.362 -1.356 -13.805 1.00 97.00 84 TYR A N 1
ATOM 682 C CA . TYR A 1 84 ? -1.047 -1.033 -12.556 1.00 97.00 84 TYR A CA 1
ATOM 683 C C . TYR A 1 84 ? -0.486 0.224 -11.882 1.00 97.00 84 TYR A C 1
ATOM 685 O O . TYR A 1 84 ? -1.261 0.974 -11.285 1.00 97.00 84 TYR A O 1
ATOM 693 N N . TYR A 1 85 ? 0.821 0.479 -12.009 1.00 97.38 85 TYR A N 1
ATOM 694 C CA . TYR A 1 85 ? 1.512 1.522 -11.246 1.00 97.38 85 TYR A CA 1
ATOM 695 C C . TYR A 1 85 ? 2.387 2.471 -12.068 1.00 97.38 85 TYR A C 1
ATOM 697 O O . TYR A 1 85 ? 2.766 3.508 -11.542 1.00 97.38 85 TYR A O 1
ATOM 705 N N . ALA A 1 86 ? 2.693 2.178 -13.335 1.00 96.56 86 ALA A N 1
ATOM 706 C CA . ALA A 1 86 ? 3.470 3.028 -14.241 1.00 96.56 86 ALA A CA 1
ATOM 707 C C . ALA A 1 86 ? 2.653 4.254 -14.685 1.00 96.56 86 ALA A C 1
ATOM 709 O O . ALA A 1 86 ? 2.320 4.425 -15.860 1.00 96.56 86 ALA A O 1
ATOM 710 N N . LYS A 1 87 ? 2.282 5.091 -13.717 1.00 96.62 87 LYS A N 1
ATOM 711 C CA . LYS A 1 87 ? 1.470 6.289 -13.889 1.00 96.62 87 LYS A CA 1
ATOM 712 C C . LYS A 1 87 ? 2.053 7.422 -13.042 1.00 96.62 87 LYS A C 1
ATOM 714 O O . LYS A 1 87 ? 2.399 7.183 -11.885 1.00 96.62 87 LYS A O 1
ATOM 719 N N . PRO A 1 88 ? 2.170 8.643 -13.583 1.00 96.56 88 PRO A N 1
ATOM 720 C CA . PRO A 1 88 ? 2.883 9.727 -12.913 1.00 96.56 88 PRO A CA 1
ATOM 721 C C . PRO A 1 88 ? 2.199 10.215 -11.627 1.00 96.56 88 PRO A C 1
ATOM 723 O O . PRO A 1 88 ? 2.845 10.876 -10.820 1.00 96.56 88 PRO A O 1
ATOM 726 N N . GLU A 1 89 ? 0.913 9.910 -11.426 1.00 97.94 89 GLU A N 1
ATOM 727 C CA . GLU A 1 89 ? 0.174 10.229 -10.199 1.00 97.94 89 GLU A CA 1
ATOM 728 C C . GLU A 1 89 ? 0.639 9.461 -8.953 1.00 97.94 89 GLU A C 1
ATOM 730 O O . GLU A 1 89 ? 0.349 9.912 -7.847 1.00 97.94 89 GLU A O 1
ATOM 735 N N . PHE A 1 90 ? 1.343 8.336 -9.108 1.00 98.50 90 PHE A N 1
ATOM 736 C CA . PHE A 1 90 ? 1.894 7.584 -7.980 1.00 98.50 90 PHE A CA 1
ATOM 737 C C . PHE A 1 90 ? 3.294 8.072 -7.630 1.00 98.50 90 PHE A C 1
ATOM 739 O O . PHE A 1 90 ? 4.129 8.173 -8.517 1.00 98.50 90 PHE A O 1
ATOM 746 N N . SER A 1 91 ? 3.623 8.286 -6.359 1.00 98.50 91 SER A N 1
ATOM 747 C CA . SER A 1 91 ? 5.020 8.438 -5.940 1.00 98.50 91 SER A CA 1
ATOM 748 C C . SER A 1 91 ? 5.811 7.143 -6.178 1.00 98.50 91 SER A C 1
ATOM 750 O O . SER A 1 91 ? 5.229 6.066 -6.327 1.00 98.50 91 SER A O 1
ATOM 752 N N . ALA A 1 92 ? 7.144 7.221 -6.195 1.00 98.19 92 ALA A N 1
ATOM 753 C CA . ALA A 1 92 ? 7.982 6.027 -6.335 1.00 98.19 92 ALA A CA 1
ATOM 754 C C . ALA A 1 92 ? 7.725 5.014 -5.200 1.00 98.19 92 ALA A C 1
ATOM 756 O O . ALA A 1 92 ? 7.650 3.815 -5.444 1.00 98.19 92 ALA A O 1
ATOM 757 N N . GLU A 1 93 ? 7.481 5.490 -3.980 1.00 98.44 93 GLU A N 1
ATOM 758 C CA . GLU A 1 93 ? 7.147 4.652 -2.823 1.00 98.44 93 GLU A CA 1
ATOM 759 C C . GLU A 1 93 ? 5.773 3.976 -2.978 1.00 98.44 93 GLU A C 1
ATOM 761 O O . GLU A 1 93 ? 5.607 2.810 -2.620 1.00 98.44 93 GLU A O 1
ATOM 766 N N . GLN A 1 94 ? 4.779 4.664 -3.555 1.00 98.81 94 GLN A N 1
ATOM 767 C CA . GLN A 1 94 ? 3.490 4.042 -3.884 1.00 98.81 94 GLN A CA 1
ATOM 768 C C . GLN A 1 94 ? 3.653 2.972 -4.977 1.00 98.81 94 GLN A C 1
ATOM 770 O O . GLN A 1 94 ? 3.071 1.890 -4.870 1.00 98.81 94 GLN A O 1
ATOM 775 N N . MET A 1 95 ? 4.470 3.241 -6.004 1.00 98.69 95 MET A N 1
ATOM 776 C CA . MET A 1 95 ? 4.805 2.262 -7.046 1.00 98.69 95 MET A CA 1
ATOM 777 C C . MET A 1 95 ? 5.471 1.017 -6.454 1.00 98.69 95 MET A C 1
ATOM 779 O O . MET A 1 95 ? 5.078 -0.097 -6.798 1.00 98.69 95 MET A O 1
ATOM 783 N N . GLU A 1 96 ? 6.410 1.195 -5.523 1.00 98.44 96 GLU A N 1
ATOM 784 C CA . GLU A 1 96 ? 7.063 0.102 -4.800 1.00 98.44 96 GLU A CA 1
ATOM 785 C C . GLU A 1 96 ? 6.039 -0.754 -4.033 1.00 98.44 96 GLU A C 1
ATOM 787 O O . GLU A 1 96 ? 6.043 -1.979 -4.164 1.00 98.44 96 GLU A O 1
ATOM 792 N N . GLN A 1 97 ? 5.094 -0.147 -3.300 1.00 98.69 97 GLN A N 1
ATOM 793 C CA . GLN A 1 97 ? 4.050 -0.912 -2.596 1.00 98.69 97 GLN A CA 1
ATOM 794 C C . GLN A 1 97 ? 3.151 -1.711 -3.553 1.00 98.69 97 GLN A C 1
ATOM 796 O O . GLN A 1 97 ? 2.736 -2.828 -3.224 1.00 98.69 97 GLN A O 1
ATOM 801 N N . ILE A 1 98 ? 2.835 -1.177 -4.737 1.00 98.81 98 ILE A N 1
ATOM 802 C CA . ILE A 1 98 ? 2.067 -1.912 -5.756 1.00 98.81 98 ILE A CA 1
ATOM 803 C C . ILE A 1 98 ? 2.913 -3.055 -6.328 1.00 98.81 98 ILE A C 1
ATOM 805 O O . ILE A 1 98 ? 2.426 -4.182 -6.422 1.00 98.81 98 ILE A O 1
ATOM 809 N N . ALA A 1 99 ? 4.182 -2.800 -6.651 1.00 98.62 99 ALA A N 1
ATOM 810 C CA . ALA A 1 99 ? 5.104 -3.803 -7.175 1.00 98.62 99 ALA A CA 1
ATOM 811 C C . ALA A 1 99 ? 5.291 -4.978 -6.198 1.00 98.62 99 ALA A C 1
ATOM 813 O O . ALA A 1 99 ? 5.144 -6.131 -6.603 1.00 98.62 99 ALA A O 1
ATOM 814 N N . LEU A 1 100 ? 5.499 -4.701 -4.905 1.00 98.62 100 LEU A N 1
ATOM 815 C CA . LEU A 1 100 ? 5.596 -5.722 -3.851 1.00 98.62 100 LEU A CA 1
ATOM 816 C C . LEU A 1 100 ? 4.315 -6.564 -3.729 1.00 98.62 100 LEU A C 1
ATOM 818 O O . LEU A 1 100 ? 4.374 -7.767 -3.458 1.00 98.62 100 LEU A O 1
ATOM 822 N N . GLY A 1 101 ? 3.144 -5.948 -3.920 1.00 98.69 101 GLY A N 1
ATOM 823 C CA . GLY A 1 101 ? 1.871 -6.667 -3.931 1.00 98.69 101 GLY A CA 1
ATOM 824 C C . GLY A 1 101 ? 1.717 -7.584 -5.135 1.00 98.69 101 GLY A C 1
ATOM 825 O O . GLY A 1 101 ? 1.320 -8.736 -4.964 1.00 98.69 101 GLY A O 1
ATOM 826 N N . LEU A 1 102 ? 2.079 -7.110 -6.331 1.00 98.56 102 LEU A N 1
ATOM 827 C CA . LEU A 1 102 ? 2.077 -7.922 -7.551 1.00 98.56 102 LEU A CA 1
ATOM 828 C C . LEU A 1 102 ? 3.053 -9.101 -7.444 1.00 98.56 102 LEU A C 1
ATOM 830 O O . LEU A 1 102 ? 2.686 -10.223 -7.787 1.00 98.56 102 LEU A O 1
ATOM 834 N N . GLU A 1 103 ? 4.263 -8.873 -6.924 1.00 98.06 103 GLU A N 1
ATOM 835 C CA . GLU A 1 103 ? 5.260 -9.926 -6.682 1.00 98.06 103 GLU A CA 1
ATOM 836 C C . GLU A 1 103 ? 4.734 -10.996 -5.714 1.00 98.06 103 GLU A C 1
ATOM 838 O O . GLU A 1 103 ? 4.966 -12.189 -5.904 1.00 98.06 103 GLU A O 1
ATOM 843 N N . SER A 1 104 ? 3.951 -10.575 -4.718 1.00 98.00 104 SER A N 1
ATOM 844 C CA . SER A 1 104 ? 3.299 -11.465 -3.752 1.00 98.00 104 SER A CA 1
ATOM 845 C C . SER A 1 104 ? 1.984 -12.083 -4.262 1.00 98.00 104 SER A C 1
ATOM 847 O O . SER A 1 104 ? 1.319 -12.800 -3.515 1.00 98.00 104 SER A O 1
ATOM 849 N N . GLY A 1 105 ? 1.576 -11.811 -5.509 1.00 98.06 105 GLY A N 1
ATOM 850 C CA . GLY A 1 105 ? 0.337 -12.328 -6.103 1.00 98.06 105 GLY A CA 1
ATOM 851 C C . GLY A 1 105 ? -0.952 -11.746 -5.508 1.00 98.06 105 GLY A C 1
ATOM 852 O O . GLY A 1 105 ? -2.005 -12.380 -5.585 1.00 98.06 105 GLY A O 1
ATOM 853 N N . LEU A 1 106 ? -0.887 -10.565 -4.889 1.00 98.31 106 LEU A N 1
ATOM 854 C CA . LEU A 1 106 ? -2.025 -9.910 -4.243 1.00 98.31 106 LEU A CA 1
ATOM 855 C C . LEU A 1 106 ? -2.891 -9.141 -5.247 1.00 98.31 106 LEU A C 1
ATOM 857 O O . LEU A 1 106 ? -2.424 -8.673 -6.287 1.00 98.31 106 LEU A O 1
ATOM 861 N N . ASN A 1 107 ? -4.161 -8.934 -4.893 1.00 98.06 107 ASN A N 1
ATOM 862 C CA . ASN A 1 107 ? -5.051 -8.066 -5.659 1.00 98.06 107 ASN A CA 1
ATOM 863 C C . ASN A 1 107 ? -4.757 -6.585 -5.372 1.00 98.06 107 ASN A C 1
ATOM 865 O O . ASN A 1 107 ? -5.352 -5.978 -4.480 1.00 98.06 107 ASN A O 1
ATOM 869 N N . VAL A 1 108 ? -3.855 -5.996 -6.156 1.00 98.44 108 VAL A N 1
ATOM 870 C CA . VAL A 1 108 ? -3.439 -4.596 -5.985 1.00 98.44 108 VAL A CA 1
ATOM 871 C C . VAL A 1 108 ? -4.531 -3.572 -6.295 1.00 98.44 108 VAL A C 1
ATOM 873 O O . VAL A 1 108 ? -4.437 -2.439 -5.838 1.00 98.44 108 VAL A O 1
ATOM 876 N N . LEU A 1 109 ? -5.609 -3.951 -6.994 1.00 98.00 109 LEU A N 1
ATOM 877 C CA . LEU A 1 109 ? -6.734 -3.046 -7.281 1.00 98.00 109 LEU A CA 1
ATOM 878 C C . LEU A 1 109 ? -7.444 -2.541 -6.019 1.00 98.00 109 LEU A C 1
ATOM 880 O O . LEU A 1 109 ? -8.169 -1.555 -6.086 1.00 98.00 109 LEU A O 1
ATOM 884 N N . LEU A 1 110 ? -7.244 -3.209 -4.881 1.00 98.19 110 LEU A N 1
ATOM 885 C CA . LEU A 1 110 ? -7.820 -2.808 -3.600 1.00 98.19 110 LEU A CA 1
ATOM 886 C C . LEU A 1 110 ? -7.120 -1.594 -2.976 1.00 98.19 110 LEU A C 1
ATOM 888 O O . LEU A 1 110 ? -7.699 -0.965 -2.098 1.00 98.19 110 LEU A O 1
ATOM 892 N N . TYR A 1 111 ? -5.891 -1.275 -3.397 1.00 98.38 111 TYR A N 1
ATOM 893 C CA . TYR A 1 111 ? -5.108 -0.195 -2.786 1.00 98.38 111 TYR A CA 1
ATOM 894 C C . TYR A 1 111 ? -4.257 0.627 -3.758 1.00 98.38 111 TYR A C 1
ATOM 896 O O . TYR A 1 111 ? -3.690 1.633 -3.347 1.00 98.38 111 TYR A O 1
ATOM 904 N N . ALA A 1 112 ? -4.169 0.249 -5.037 1.00 98.38 112 ALA A N 1
ATOM 905 C CA . ALA A 1 112 ? -3.522 1.032 -6.090 1.00 98.38 112 ALA A CA 1
ATOM 906 C C . ALA A 1 112 ? -4.370 2.263 -6.481 1.00 98.38 112 ALA A C 1
ATOM 908 O O . ALA A 1 112 ? -4.820 2.392 -7.621 1.00 98.38 112 ALA A O 1
ATOM 909 N N . ASP A 1 113 ? -4.590 3.163 -5.524 1.00 98.31 113 ASP A N 1
ATOM 910 C CA . ASP A 1 113 ? -5.214 4.477 -5.689 1.00 98.31 113 ASP A CA 1
ATOM 911 C C . ASP A 1 113 ? -4.222 5.540 -5.183 1.00 98.31 113 ASP A C 1
ATOM 913 O O . ASP A 1 113 ? -3.799 5.463 -4.026 1.00 98.31 113 ASP A O 1
ATOM 917 N N . PRO A 1 114 ? -3.831 6.531 -6.007 1.00 98.12 114 PRO A N 1
ATOM 918 C CA . PRO A 1 114 ? -2.867 7.565 -5.618 1.00 98.12 114 PRO A CA 1
ATOM 919 C C . PRO A 1 114 ? -3.312 8.407 -4.410 1.00 98.12 114 PRO A C 1
ATOM 921 O O . PRO A 1 114 ? -2.493 9.125 -3.840 1.00 98.12 114 PRO A O 1
ATOM 924 N N . LYS A 1 115 ? -4.591 8.346 -4.012 1.00 98.50 115 LYS A N 1
ATOM 925 C CA . LYS A 1 115 ? -5.108 9.006 -2.805 1.00 98.50 115 LYS A CA 1
ATOM 926 C C . LYS A 1 115 ? -4.662 8.344 -1.505 1.00 98.50 115 LYS A C 1
ATOM 928 O O . LYS A 1 115 ? -4.677 9.020 -0.479 1.00 98.50 115 LYS A O 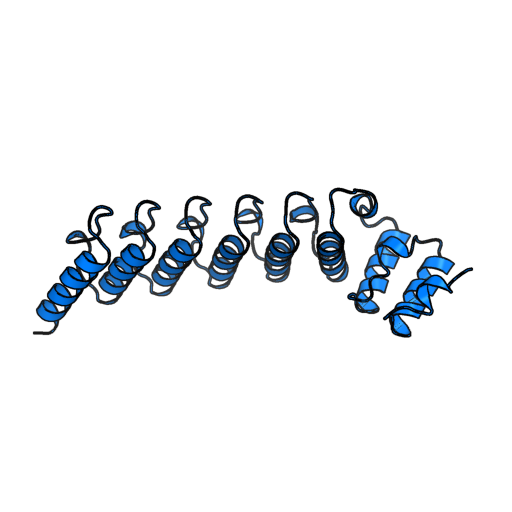1
ATOM 933 N N . PHE A 1 116 ? -4.306 7.060 -1.522 1.00 98.69 116 PHE A N 1
ATOM 934 C CA . PHE A 1 116 ? -3.738 6.416 -0.343 1.00 98.69 116 PHE A CA 1
ATOM 935 C C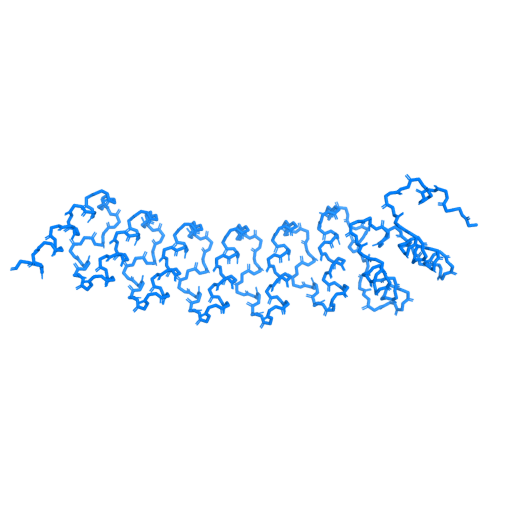 . PHE A 1 116 ? -2.299 6.884 -0.134 1.00 98.69 116 PHE A C 1
ATOM 937 O O . PHE A 1 116 ? -1.507 6.882 -1.068 1.00 98.69 116 PHE A O 1
ATOM 944 N N . SER A 1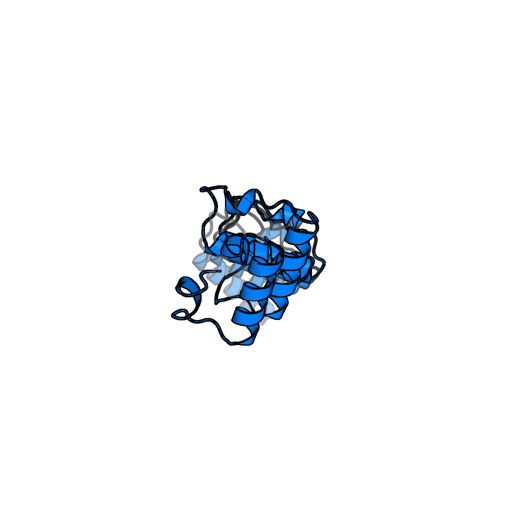 117 ? -1.915 7.230 1.090 1.00 98.56 117 SER A N 1
ATOM 945 C CA . SER A 1 117 ? -0.506 7.405 1.440 1.00 98.56 117 SER A CA 1
ATOM 946 C C . SER A 1 117 ? 0.257 6.080 1.330 1.00 98.56 117 SER A C 1
ATOM 948 O O . SER A 1 117 ? -0.339 4.999 1.353 1.00 98.56 117 SER A O 1
ATOM 950 N N . LEU A 1 118 ? 1.592 6.154 1.271 1.00 98.12 118 LEU A N 1
ATOM 951 C CA . LEU A 1 118 ? 2.445 4.959 1.261 1.00 98.12 118 LEU A CA 1
ATOM 952 C C . LEU A 1 118 ? 2.139 4.049 2.469 1.00 98.12 118 LEU A C 1
ATOM 954 O O . LEU A 1 118 ? 2.018 2.838 2.306 1.00 98.12 118 LEU A O 1
ATOM 958 N N . ASP A 1 119 ? 1.924 4.640 3.650 1.00 98.62 119 ASP A N 1
ATOM 959 C CA . ASP A 1 119 ? 1.675 3.902 4.889 1.00 98.62 119 ASP A CA 1
ATOM 960 C C . ASP A 1 119 ? 0.304 3.209 4.861 1.00 98.62 119 ASP A C 1
ATOM 962 O O . ASP A 1 119 ? 0.169 2.079 5.328 1.00 98.62 119 ASP A O 1
ATOM 966 N N . GLN A 1 120 ? -0.720 3.848 4.277 1.00 98.88 120 GLN A N 1
ATOM 967 C CA . GLN A 1 120 ? -2.036 3.225 4.084 1.00 98.88 120 GLN A CA 1
ATOM 968 C C . GLN A 1 120 ? -1.939 2.034 3.119 1.00 98.88 120 GLN A C 1
ATOM 970 O O . GLN A 1 120 ? -2.436 0.948 3.424 1.00 98.88 120 GLN A O 1
ATOM 975 N N . MET A 1 121 ? -1.250 2.205 1.983 1.00 98.81 121 MET A N 1
ATOM 976 C CA . MET A 1 121 ? -1.016 1.120 1.020 1.00 98.81 121 MET A CA 1
ATOM 977 C C . MET A 1 121 ? -0.254 -0.041 1.660 1.00 98.81 121 MET A C 1
ATOM 979 O O . MET A 1 121 ? -0.609 -1.201 1.446 1.00 98.81 121 MET A O 1
ATOM 983 N N . GLU A 1 122 ? 0.747 0.255 2.492 1.00 98.75 122 GLU A N 1
ATOM 984 C CA . GLU A 1 122 ? 1.476 -0.753 3.253 1.00 98.75 122 GLU A CA 1
ATOM 985 C C . GLU A 1 122 ? 0.552 -1.518 4.214 1.00 98.75 122 GLU A C 1
ATOM 987 O O . GLU A 1 122 ? 0.575 -2.751 4.218 1.00 98.75 122 GLU A O 1
ATOM 992 N N . GLN A 1 123 ? -0.307 -0.837 4.986 1.00 98.81 123 GLN A N 1
ATOM 993 C CA . GLN A 1 123 ? -1.241 -1.521 5.894 1.00 98.81 123 GLN A CA 1
ATOM 994 C C . GLN A 1 123 ? -2.232 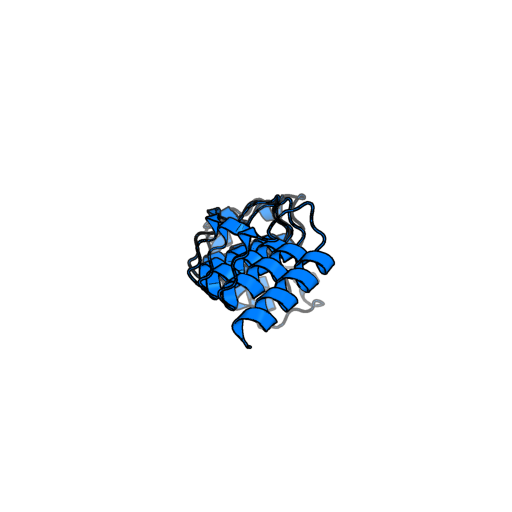-2.422 5.147 1.00 98.81 123 GLN A C 1
ATOM 996 O O . GLN A 1 123 ? -2.537 -3.524 5.617 1.00 98.81 123 GLN A O 1
ATOM 1001 N N . ILE A 1 124 ? -2.728 -1.993 3.983 1.00 98.88 124 ILE A N 1
ATOM 1002 C CA . ILE A 1 124 ? -3.623 -2.815 3.158 1.00 98.88 124 ILE A CA 1
ATOM 1003 C C . ILE A 1 124 ? -2.859 -4.023 2.597 1.00 98.88 124 ILE A C 1
ATOM 1005 O O . ILE A 1 124 ? -3.320 -5.158 2.729 1.00 98.88 124 ILE A O 1
ATOM 1009 N N . ARG A 1 125 ? -1.652 -3.816 2.053 1.00 98.81 125 ARG A N 1
ATOM 1010 C CA . ARG A 1 125 ? -0.792 -4.895 1.539 1.00 98.81 125 ARG A CA 1
ATOM 1011 C C . ARG A 1 125 ? -0.467 -5.929 2.618 1.00 98.81 125 ARG A C 1
ATOM 1013 O O . ARG A 1 125 ? -0.567 -7.128 2.359 1.00 98.81 125 ARG A O 1
ATOM 1020 N N . ILE A 1 126 ? -0.110 -5.493 3.828 1.00 98.75 126 ILE A N 1
ATOM 1021 C CA . ILE A 1 126 ? 0.184 -6.398 4.948 1.00 98.75 126 ILE A CA 1
ATOM 1022 C C . ILE A 1 126 ? -1.069 -7.178 5.366 1.00 98.75 126 ILE A C 1
ATOM 1024 O O . ILE A 1 126 ? -0.972 -8.383 5.583 1.00 98.75 126 ILE A O 1
ATOM 1028 N N . GLY A 1 127 ? -2.244 -6.545 5.440 1.00 98.81 127 GLY A N 1
ATOM 1029 C CA . GLY A 1 127 ? -3.480 -7.267 5.763 1.00 98.81 127 GLY A CA 1
ATOM 1030 C C . GLY A 1 127 ? -3.844 -8.325 4.727 1.00 98.81 127 GLY A C 1
ATOM 1031 O O . GLY A 1 127 ? -4.212 -9.436 5.101 1.00 98.81 127 GLY A O 1
ATOM 1032 N N . LEU A 1 128 ? -3.649 -8.031 3.437 1.00 98.75 128 LEU A N 1
ATOM 1033 C CA . LEU A 1 128 ? -3.826 -9.011 2.363 1.00 98.75 128 LEU A CA 1
ATOM 1034 C C . LEU A 1 128 ? -2.855 -10.195 2.494 1.00 98.75 128 LEU A C 1
ATOM 1036 O O . LEU A 1 128 ? -3.281 -11.340 2.359 1.00 98.75 128 LEU A O 1
ATOM 1040 N N . LEU A 1 129 ? -1.578 -9.948 2.819 1.00 98.56 129 LEU A N 1
ATOM 1041 C CA . LEU A 1 129 ? -0.601 -11.014 3.107 1.00 98.56 129 LEU A CA 1
ATOM 1042 C C . LEU A 1 129 ? -1.009 -11.876 4.309 1.00 98.56 129 LEU A C 1
ATOM 1044 O O . LEU A 1 129 ? -0.729 -13.072 4.339 1.00 98.56 129 LEU A O 1
ATOM 1048 N N . GLN A 1 130 ? -1.666 -11.268 5.295 1.00 98.38 130 GLN A N 1
ATOM 1049 C CA . GLN A 1 130 ? -2.187 -11.940 6.486 1.00 98.38 130 GLN A CA 1
ATOM 1050 C C . GLN A 1 130 ? -3.546 -12.626 6.244 1.00 98.38 130 GLN A C 1
ATOM 1052 O O . GLN A 1 130 ? -4.053 -13.284 7.150 1.00 98.38 130 GLN A O 1
ATOM 1057 N N . GLY A 1 131 ? -4.134 -12.503 5.047 1.00 98.25 131 GLY A N 1
ATOM 1058 C CA . GLY A 1 131 ? -5.444 -13.071 4.716 1.00 98.25 131 GLY A CA 1
ATOM 1059 C C . GLY A 1 131 ? -6.622 -12.382 5.415 1.00 98.25 131 GLY A C 1
ATOM 1060 O O . GLY A 1 131 ? -7.670 -13.001 5.586 1.00 98.25 131 GLY A O 1
ATOM 1061 N N . LEU A 1 132 ? -6.449 -11.131 5.849 1.00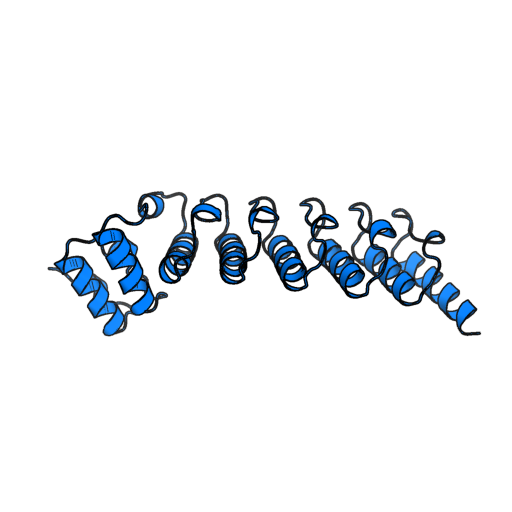 98.50 132 LEU A N 1
ATOM 1062 C CA . LEU A 1 132 ? -7.470 -10.352 6.550 1.00 98.50 132 LEU A CA 1
ATOM 1063 C C . LEU A 1 132 ? -8.455 -9.702 5.570 1.00 98.50 132 LEU A C 1
ATOM 1065 O O . LEU A 1 132 ? -8.116 -9.401 4.422 1.00 98.50 132 LEU A O 1
ATOM 1069 N N . ASP A 1 133 ? -9.670 -9.430 6.047 1.00 98.25 133 ASP A N 1
ATOM 1070 C CA . ASP A 1 133 ? -10.668 -8.671 5.293 1.00 98.25 133 ASP A CA 1
ATOM 1071 C C . ASP A 1 133 ? -10.326 -7.176 5.287 1.00 98.25 133 ASP A C 1
ATOM 1073 O O . ASP A 1 133 ? -10.755 -6.398 6.142 1.00 98.25 133 ASP A O 1
ATOM 1077 N N . VAL A 1 134 ? -9.535 -6.764 4.295 1.00 98.62 134 VAL A N 1
ATOM 1078 C CA . VAL A 1 134 ? -9.116 -5.365 4.156 1.00 98.62 134 VAL A CA 1
ATOM 1079 C C . VAL A 1 134 ? -10.261 -4.417 3.809 1.00 98.62 134 VAL A C 1
ATOM 1081 O O . VAL A 1 134 ? -10.100 -3.213 3.976 1.00 98.62 134 VAL A O 1
ATOM 1084 N N . SER A 1 135 ? -11.434 -4.911 3.388 1.00 98.25 135 SER A N 1
ATOM 1085 C CA . SER A 1 135 ? -12.585 -4.041 3.092 1.00 98.25 135 SER A CA 1
ATOM 1086 C C . SER A 1 135 ? -13.089 -3.279 4.322 1.00 98.25 135 SER A C 1
ATOM 1088 O O . SER A 1 135 ? -13.723 -2.236 4.183 1.00 98.25 135 SER A O 1
ATOM 1090 N N . LYS A 1 136 ? -12.744 -3.755 5.525 1.00 98.38 136 LYS A N 1
ATOM 1091 C CA . LYS A 1 136 ? -13.049 -3.100 6.800 1.00 98.38 136 LYS A CA 1
ATOM 1092 C C . LYS A 1 136 ? -12.258 -1.815 7.044 1.00 98.38 136 LYS A C 1
ATOM 1094 O O . LYS A 1 136 ? -12.680 -1.011 7.867 1.00 98.38 136 LYS A O 1
ATOM 1099 N N . TYR A 1 137 ? -11.115 -1.627 6.381 1.00 98.44 137 TYR A N 1
ATOM 1100 C CA . TYR A 1 137 ? -10.237 -0.486 6.661 1.00 98.44 137 TYR A CA 1
ATOM 1101 C C . TYR A 1 137 ? -9.508 0.101 5.452 1.00 98.44 137 TYR A C 1
ATOM 1103 O O . TYR A 1 137 ? -8.837 1.114 5.612 1.00 98.44 137 TYR A O 1
ATOM 1111 N N . ALA A 1 138 ? -9.617 -0.480 4.256 1.00 98.50 138 ALA A N 1
ATOM 1112 C CA . ALA A 1 138 ? -9.074 0.078 3.018 1.00 98.50 138 ALA A CA 1
ATOM 1113 C C . ALA A 1 138 ? -9.907 1.288 2.546 1.00 98.50 138 ALA A C 1
ATOM 1115 O O . ALA A 1 138 ? -10.558 1.253 1.504 1.00 98.50 138 ALA A O 1
ATOM 1116 N N . ASP A 1 139 ? -9.893 2.359 3.337 1.00 98.31 139 ASP A N 1
ATOM 1117 C CA . ASP A 1 139 ? -10.587 3.622 3.088 1.00 98.31 139 ASP A CA 1
ATOM 1118 C C . ASP A 1 139 ? -9.621 4.789 3.333 1.00 98.31 139 ASP A C 1
ATOM 1120 O O . ASP A 1 139 ? -8.967 4.878 4.373 1.00 98.31 139 ASP A O 1
ATOM 1124 N N . VAL A 1 140 ? -9.533 5.695 2.358 1.00 98.06 140 VAL A N 1
ATOM 1125 C CA . VAL A 1 140 ? -8.684 6.894 2.399 1.00 98.06 140 VAL A CA 1
ATOM 1126 C C . VAL A 1 140 ? -9.003 7.816 3.581 1.00 98.06 140 VAL A C 1
ATOM 1128 O O . VAL A 1 140 ? -8.147 8.608 3.970 1.00 98.06 140 VAL A O 1
ATOM 1131 N N . ASN A 1 141 ? -10.205 7.714 4.158 1.00 98.19 141 ASN A N 1
ATOM 1132 C CA . ASN A 1 141 ? -10.631 8.491 5.322 1.00 98.19 141 ASN A CA 1
ATOM 1133 C C . ASN A 1 141 ? -9.987 8.023 6.637 1.00 98.19 141 ASN A C 1
ATOM 1135 O O . ASN A 1 141 ? -9.971 8.786 7.603 1.00 98.19 141 ASN A O 1
ATOM 1139 N N . PHE A 1 142 ? -9.450 6.801 6.696 1.00 98.62 142 PHE A N 1
ATOM 1140 C CA . PHE A 1 142 ? -8.687 6.341 7.854 1.00 98.62 142 PHE A CA 1
ATOM 1141 C C . PHE A 1 142 ? -7.235 6.786 7.758 1.00 98.62 142 PHE A C 1
ATOM 1143 O O . PHE A 1 142 ? -6.550 6.492 6.789 1.00 98.62 142 PHE A O 1
ATOM 1150 N N . THR A 1 143 ? -6.698 7.390 8.809 1.00 98.69 143 THR A N 1
ATOM 1151 C CA . THR A 1 143 ? -5.246 7.491 8.990 1.00 98.69 143 THR A CA 1
ATOM 1152 C C . THR A 1 143 ? -4.609 6.098 9.033 1.00 98.69 143 THR A C 1
ATOM 1154 O O . THR A 1 143 ? -5.243 5.118 9.431 1.00 98.69 143 THR A O 1
ATOM 1157 N N . TYR A 1 144 ? -3.323 5.993 8.685 1.00 98.56 144 TYR A N 1
ATOM 1158 C CA . TYR A 1 144 ? -2.624 4.705 8.749 1.00 98.56 144 TYR A CA 1
ATOM 1159 C C . TYR A 1 144 ? -2.620 4.109 10.172 1.00 98.56 144 TYR A C 1
ATOM 1161 O O . TYR A 1 144 ? -2.667 2.893 10.316 1.00 98.56 144 TYR A O 1
ATOM 1169 N N . LEU A 1 145 ? -2.631 4.942 11.224 1.00 98.81 145 LEU A N 1
ATOM 1170 C CA . LEU A 1 145 ? -2.718 4.483 12.617 1.00 98.81 145 LEU A CA 1
ATOM 1171 C C . LEU A 1 145 ? -4.089 3.870 12.940 1.00 98.81 145 LEU A C 1
ATOM 1173 O O . LEU A 1 145 ? -4.151 2.835 13.594 1.00 98.81 145 LEU A O 1
ATOM 1177 N N . GLN A 1 146 ? -5.184 4.440 12.426 1.00 98.88 146 GLN A N 1
ATOM 1178 C CA . GLN A 1 146 ? -6.507 3.809 12.530 1.00 98.88 146 GLN A CA 1
ATOM 1179 C C . GLN A 1 146 ? -6.532 2.465 11.782 1.00 98.88 146 GLN A C 1
ATOM 1181 O O . GLN A 1 146 ? -7.017 1.469 12.315 1.00 98.88 146 GLN A O 1
ATOM 1186 N N . MET A 1 147 ? -5.934 2.396 10.584 1.00 98.88 147 MET A N 1
ATOM 1187 C CA . MET A 1 147 ? -5.800 1.132 9.845 1.00 98.88 147 MET A CA 1
ATOM 1188 C C . MET A 1 147 ? -4.989 0.081 10.619 1.00 98.88 147 MET A C 1
ATOM 1190 O O . MET A 1 147 ? -5.335 -1.097 10.572 1.00 98.88 147 MET A O 1
ATOM 1194 N N . VAL A 1 148 ? -3.937 0.482 11.347 1.00 98.81 148 VAL A N 1
ATOM 1195 C CA . VAL A 1 148 ? -3.154 -0.416 12.217 1.00 98.81 148 VAL A CA 1
ATOM 1196 C C . VAL A 1 148 ? -4.038 -1.036 13.297 1.00 98.81 148 VAL A C 1
ATOM 1198 O O . VAL A 1 148 ? -4.020 -2.256 13.456 1.00 98.81 148 VAL A O 1
ATOM 1201 N N . GLU A 1 149 ? -4.840 -0.238 14.003 1.00 98.88 149 GLU A N 1
ATOM 1202 C CA . GLU A 1 149 ? -5.705 -0.755 15.071 1.00 98.88 149 GLU A CA 1
ATOM 1203 C C . GLU A 1 149 ? -6.818 -1.661 14.526 1.00 98.88 149 GLU A C 1
ATOM 1205 O O . GLU A 1 149 ? -7.116 -2.699 15.122 1.00 98.88 149 GLU A O 1
ATOM 1210 N N . ILE A 1 150 ? -7.406 -1.342 13.367 1.00 98.94 150 ILE A N 1
ATOM 1211 C CA . ILE A 1 150 ? -8.396 -2.227 12.729 1.00 98.94 150 ILE A CA 1
ATOM 1212 C C . ILE A 1 150 ? -7.726 -3.532 12.274 1.00 98.94 150 ILE A C 1
ATOM 1214 O O . ILE A 1 150 ? -8.233 -4.620 12.552 1.00 98.94 150 ILE A O 1
ATOM 1218 N N . ARG A 1 151 ? -6.542 -3.455 11.650 1.00 98.81 151 ARG A N 1
ATOM 1219 C CA . ARG A 1 151 ? -5.766 -4.632 11.229 1.00 98.81 151 ARG A CA 1
ATOM 1220 C C . ARG A 1 151 ? -5.399 -5.527 12.413 1.00 98.81 151 ARG A C 1
ATOM 1222 O O . ARG A 1 151 ? -5.518 -6.746 12.304 1.00 98.81 151 ARG A O 1
ATOM 1229 N N . PHE A 1 152 ? -4.979 -4.953 13.541 1.00 98.81 152 PHE A N 1
ATOM 1230 C CA . PHE A 1 152 ? -4.694 -5.717 14.756 1.00 98.81 152 PHE A CA 1
ATOM 1231 C C . PHE A 1 152 ? -5.945 -6.354 15.353 1.00 98.81 152 PHE A C 1
ATOM 1233 O O . PHE A 1 152 ? -5.870 -7.507 15.762 1.00 98.81 152 PHE A O 1
ATOM 1240 N N . GLY A 1 153 ? -7.099 -5.685 15.331 1.00 98.81 153 GLY A N 1
ATOM 1241 C CA . GLY A 1 153 ? -8.340 -6.314 15.784 1.00 98.81 153 GLY A CA 1
ATOM 1242 C C . GLY A 1 153 ? -8.753 -7.508 14.932 1.00 98.81 153 GLY A C 1
ATOM 1243 O O . GLY A 1 153 ? -9.066 -8.567 15.473 1.00 98.81 153 GLY A O 1
ATOM 1244 N N . LEU A 1 154 ? -8.662 -7.378 13.603 1.00 98.81 154 LEU A N 1
ATOM 1245 C CA . LEU A 1 154 ? -8.901 -8.491 12.680 1.00 98.81 154 LEU A CA 1
ATOM 1246 C C . LEU A 1 154 ? -7.930 -9.654 12.931 1.00 98.81 154 LEU A C 1
ATOM 1248 O O . LEU A 1 154 ? -8.346 -10.810 12.925 1.00 98.81 154 LEU A O 1
ATOM 1252 N N . LEU A 1 155 ? -6.652 -9.357 13.190 1.00 98.44 155 LEU A N 1
ATOM 1253 C CA . LEU A 1 155 ? -5.635 -10.365 13.501 1.00 98.44 155 LEU A CA 1
ATOM 1254 C C . LEU A 1 155 ? -5.898 -11.074 14.841 1.00 98.44 155 LEU A C 1
ATOM 1256 O O . LEU A 1 155 ? -5.698 -12.284 14.938 1.00 98.44 155 LEU A O 1
ATOM 1260 N N . SER A 1 156 ? -6.361 -10.337 15.854 1.00 98.06 156 SER A N 1
ATOM 1261 C CA . SER A 1 156 ? -6.761 -10.866 17.165 1.00 98.06 156 SER A CA 1
ATOM 1262 C C . SER A 1 156 ? -8.127 -11.570 17.141 1.00 98.06 156 SER A C 1
ATOM 1264 O O . SER A 1 156 ? -8.494 -12.221 18.118 1.00 98.06 156 SER A O 1
ATOM 1266 N N . GLY A 1 157 ? -8.885 -11.462 16.044 1.00 98.38 157 GLY A N 1
ATOM 1267 C CA . GLY A 1 157 ? -10.207 -12.072 15.888 1.00 98.38 157 GLY A CA 1
ATOM 1268 C C . GLY A 1 157 ? -11.329 -11.369 16.658 1.00 98.38 157 GLY A C 1
ATOM 1269 O O . GLY A 1 157 ? -12.358 -11.993 16.922 1.00 98.38 157 GLY A O 1
ATOM 1270 N N . VAL A 1 158 ? -11.145 -10.100 17.034 1.00 98.62 158 VAL A N 1
ATOM 1271 C CA . VAL A 1 158 ? -12.195 -9.294 17.677 1.00 98.62 158 VAL A CA 1
ATOM 1272 C C . VAL A 1 158 ? -13.102 -8.632 16.641 1.00 98.62 158 VAL A C 1
ATOM 1274 O O . VAL A 1 158 ? -12.725 -8.443 15.484 1.00 98.62 158 VAL A O 1
ATOM 1277 N N . ASP A 1 159 ? -14.310 -8.267 17.064 1.00 98.44 159 ASP A N 1
ATOM 1278 C CA . ASP A 1 159 ? -15.277 -7.587 16.205 1.00 98.44 159 ASP A CA 1
ATOM 1279 C C . ASP A 1 159 ? -14.900 -6.111 16.005 1.00 98.44 159 ASP A C 1
ATOM 1281 O O . ASP A 1 159 ? -15.136 -5.260 16.866 1.00 98.44 159 ASP A O 1
ATOM 1285 N N . VAL A 1 160 ? -14.294 -5.814 14.856 1.00 98.69 160 VAL A N 1
ATOM 1286 C CA . VAL A 1 160 ? -13.834 -4.462 14.521 1.00 98.69 160 VAL A CA 1
ATOM 1287 C C . VAL A 1 160 ? -14.966 -3.490 14.198 1.00 98.69 160 VAL A C 1
ATOM 1289 O O . VAL A 1 160 ? -14.724 -2.285 14.204 1.00 98.69 160 VAL A O 1
ATOM 1292 N N . ASP A 1 161 ? -16.199 -3.957 13.974 1.00 98.38 161 ASP A N 1
ATOM 1293 C CA . ASP A 1 161 ? -17.323 -3.077 13.618 1.00 98.38 161 ASP A CA 1
ATOM 1294 C C . ASP A 1 161 ? -17.703 -2.117 14.764 1.00 98.38 161 ASP A C 1
ATOM 1296 O O . ASP A 1 161 ? -18.330 -1.084 14.529 1.00 98.38 161 ASP A O 1
ATOM 1300 N N . TRP A 1 162 ? -17.246 -2.393 15.991 1.00 98.50 162 TRP A N 1
ATOM 1301 C CA . TRP A 1 162 ? -17.359 -1.479 17.131 1.00 98.50 162 TRP A CA 1
ATOM 1302 C C . TRP A 1 162 ? -16.557 -0.188 16.983 1.00 98.50 162 TRP A C 1
ATOM 1304 O O . TRP A 1 162 ? -16.932 0.827 17.568 1.00 98.50 162 TRP A O 1
ATOM 1314 N N . TYR A 1 163 ? -15.443 -0.219 16.252 1.00 98.50 163 TYR A N 1
ATOM 1315 C CA . TYR A 1 163 ? -14.496 0.895 16.241 1.00 98.50 163 TYR A CA 1
ATOM 1316 C C . TYR A 1 163 ? -13.898 1.220 14.875 1.00 98.50 163 TYR A C 1
ATOM 1318 O O . TYR A 1 163 ? -13.228 2.241 14.768 1.00 98.50 163 TYR A O 1
ATOM 1326 N N . ALA A 1 164 ? -14.143 0.429 13.826 1.00 98.44 164 ALA A N 1
ATOM 1327 C CA . ALA A 1 164 ? -13.744 0.721 12.448 1.00 98.44 164 ALA A CA 1
ATOM 1328 C C . ALA A 1 164 ? -14.577 1.878 11.859 1.00 98.44 164 ALA A C 1
ATOM 1330 O O . ALA A 1 164 ? -15.369 1.716 10.933 1.00 98.44 164 ALA A O 1
ATOM 1331 N N . ASN A 1 165 ? -14.418 3.067 12.437 1.00 97.69 165 ASN A N 1
ATOM 1332 C CA . ASN A 1 165 ? -15.142 4.287 12.116 1.00 97.69 165 ASN A CA 1
ATOM 1333 C C . ASN A 1 165 ? -14.187 5.482 12.225 1.00 97.69 165 ASN A C 1
ATOM 1335 O O . ASN A 1 165 ? -13.531 5.671 13.249 1.00 97.69 165 ASN A O 1
ATOM 1339 N N . SER A 1 166 ? -14.108 6.295 11.170 1.00 97.69 166 SER A N 1
ATOM 1340 C CA . SER A 1 166 ? -13.157 7.407 11.065 1.00 97.69 166 SER A CA 1
ATOM 1341 C C . SER A 1 166 ? -13.344 8.499 12.126 1.00 97.69 166 SER A C 1
ATOM 1343 O O . SER A 1 166 ? -12.449 9.323 12.294 1.00 97.69 166 SER A O 1
ATOM 1345 N N . ASN A 1 167 ? -14.478 8.514 12.835 1.00 98.25 167 ASN A N 1
ATOM 1346 C CA . ASN A 1 167 ? -14.743 9.445 13.933 1.00 98.25 167 ASN A CA 1
ATOM 1347 C C . ASN A 1 167 ? -13.938 9.128 15.204 1.00 98.25 167 ASN A C 1
ATOM 1349 O O . ASN A 1 167 ? -13.756 10.023 16.023 1.00 98.25 167 ASN A O 1
ATOM 1353 N N . PHE A 1 168 ? -13.448 7.896 15.375 1.00 98.62 168 PHE A N 1
ATOM 1354 C CA . PHE A 1 168 ? -12.545 7.559 16.478 1.00 98.62 168 PHE A CA 1
ATOM 1355 C C . PHE A 1 168 ? -11.103 7.923 16.124 1.00 98.62 168 PHE A C 1
ATOM 1357 O O . PHE A 1 168 ? -10.629 7.553 15.054 1.00 98.62 168 PHE A O 1
ATOM 1364 N N . CYS A 1 169 ? -10.347 8.555 17.019 1.00 98.62 169 CYS A N 1
ATOM 1365 C CA . CYS A 1 169 ? -8.891 8.599 16.893 1.00 98.62 169 CYS A CA 1
ATOM 1366 C C . CYS A 1 169 ? -8.281 7.206 17.134 1.00 98.62 169 CYS A C 1
ATOM 1368 O O . CYS A 1 169 ? -8.926 6.307 17.681 1.00 98.62 169 CYS A O 1
ATOM 1370 N N . TRP A 1 170 ? -7.031 7.001 16.714 1.00 98.75 170 TRP A N 1
ATOM 1371 C CA . TRP A 1 170 ? -6.391 5.686 16.830 1.00 98.75 170 TRP A CA 1
ATOM 1372 C C . TRP A 1 170 ? -6.230 5.251 18.297 1.00 98.75 170 TRP A C 1
ATOM 1374 O O . TRP A 1 170 ? -6.362 4.069 18.594 1.00 98.75 170 TRP A O 1
ATOM 1384 N N . GLU A 1 171 ? -6.040 6.190 19.230 1.00 98.81 171 GLU A N 1
ATOM 1385 C CA . GLU A 1 171 ? -5.994 5.901 20.666 1.00 98.81 171 GLU A CA 1
ATOM 1386 C C . GLU A 1 171 ? -7.346 5.377 21.181 1.00 98.81 171 GLU A C 1
ATOM 1388 O O . GLU A 1 171 ? -7.383 4.411 21.936 1.00 98.81 171 GLU A O 1
ATOM 1393 N N . GLN A 1 172 ? -8.474 5.949 20.739 1.00 98.88 172 GLN A N 1
ATOM 1394 C CA . GLN A 1 172 ? -9.805 5.429 21.088 1.00 98.88 172 GLN A CA 1
ATOM 1395 C C . GLN A 1 172 ? -10.012 4.018 20.515 1.00 98.88 172 GLN A C 1
ATOM 1397 O O . GLN A 1 172 ? -10.474 3.122 21.221 1.00 98.88 172 GLN A O 1
ATOM 1402 N N . MET A 1 173 ? -9.621 3.791 19.254 1.00 98.81 173 MET A N 1
ATOM 1403 C CA . MET A 1 173 ? -9.685 2.463 18.630 1.00 98.81 173 MET A CA 1
ATOM 1404 C C . MET A 1 173 ? -8.850 1.429 19.394 1.00 98.81 173 MET A C 1
ATOM 1406 O O . MET A 1 173 ? -9.305 0.304 19.596 1.00 98.81 173 MET A O 1
ATOM 1410 N N . GLN A 1 174 ? -7.662 1.817 19.863 1.00 98.81 174 GLN A N 1
ATOM 1411 C CA . GLN A 1 174 ? -6.798 0.973 20.683 1.00 98.81 174 GLN A CA 1
ATOM 1412 C C . GLN A 1 174 ? -7.486 0.565 21.992 1.00 98.81 174 GLN A C 1
ATOM 1414 O O . GLN A 1 174 ? -7.493 -0.618 22.333 1.00 98.81 174 GLN A O 1
ATOM 1419 N N . GLU A 1 175 ? -8.104 1.506 22.708 1.00 98.81 175 GLU A N 1
ATOM 1420 C CA . GLU A 1 175 ? -8.811 1.204 23.958 1.00 98.81 175 GLU A CA 1
ATOM 1421 C C . GLU A 1 175 ? -10.019 0.279 23.737 1.00 98.81 175 GLU A C 1
ATOM 1423 O O . GLU A 1 175 ? -10.266 -0.635 24.531 1.00 98.81 175 GLU A O 1
ATOM 1428 N N . ILE A 1 176 ? -10.760 0.458 22.641 1.00 98.88 176 ILE A N 1
ATOM 1429 C CA . ILE A 1 176 ? -11.870 -0.437 22.286 1.00 98.88 176 ILE A CA 1
ATOM 1430 C C . ILE A 1 176 ? -11.335 -1.830 21.922 1.00 98.88 176 ILE A C 1
ATOM 1432 O O . ILE A 1 176 ? -11.812 -2.825 22.474 1.00 98.88 176 ILE A O 1
ATOM 1436 N N . ARG A 1 177 ? -10.296 -1.921 21.078 1.00 98.81 177 ARG A N 1
ATOM 1437 C CA . ARG A 1 177 ? -9.658 -3.193 20.701 1.00 98.81 177 ARG A CA 1
ATOM 1438 C C . ARG A 1 177 ? -9.164 -3.960 21.926 1.00 98.81 177 ARG A C 1
ATOM 1440 O O . ARG A 1 177 ? -9.498 -5.131 22.075 1.00 98.81 177 ARG A O 1
ATOM 1447 N N . ILE A 1 178 ? -8.413 -3.311 22.819 1.00 98.75 178 ILE A N 1
ATOM 1448 C CA . ILE A 1 178 ? -7.893 -3.952 24.038 1.00 98.75 178 ILE A CA 1
ATOM 1449 C C . ILE A 1 178 ? -9.051 -4.442 24.914 1.00 98.75 178 ILE A C 1
ATOM 1451 O O . ILE A 1 178 ? -8.957 -5.521 25.498 1.00 98.75 178 ILE A O 1
ATOM 1455 N N . GLY A 1 179 ? -10.150 -3.689 25.015 1.00 98.62 179 GLY A N 1
ATOM 1456 C CA . GLY A 1 179 ? -11.328 -4.142 25.754 1.00 98.62 179 GLY A CA 1
ATOM 1457 C C . GLY A 1 179 ? -11.948 -5.408 25.171 1.00 98.62 179 GLY A C 1
ATOM 1458 O O . GLY A 1 179 ? -12.195 -6.356 25.917 1.00 98.62 179 GLY A O 1
ATOM 1459 N N . LEU A 1 180 ? -12.122 -5.458 23.849 1.00 98.62 180 LEU A N 1
ATOM 1460 C CA . LEU A 1 180 ? -12.623 -6.644 23.150 1.00 98.62 180 LEU A CA 1
ATOM 1461 C C . LEU A 1 180 ? -11.690 -7.853 23.320 1.00 98.62 180 LEU A C 1
ATOM 1463 O O . LEU A 1 180 ? -12.168 -8.957 23.568 1.00 98.62 180 LEU A O 1
ATOM 1467 N N . GLU A 1 181 ? -10.370 -7.654 23.259 1.00 98.44 181 GLU A N 1
ATOM 1468 C CA . GLU A 1 181 ? -9.369 -8.714 23.477 1.00 98.44 181 GLU A CA 1
ATOM 1469 C C . GLU A 1 181 ? -9.445 -9.312 24.894 1.00 98.44 181 GLU A C 1
ATOM 1471 O O . GLU A 1 181 ? -9.157 -10.493 25.084 1.00 98.44 181 GLU A O 1
ATOM 1476 N N . HIS A 1 182 ? -9.880 -8.523 25.882 1.00 97.94 182 HIS A N 1
ATOM 1477 C CA . HIS A 1 182 ? -10.136 -8.980 27.253 1.00 97.94 182 HIS A CA 1
ATOM 1478 C C . HIS A 1 182 ? -11.579 -9.470 27.479 1.00 97.94 182 HIS A C 1
ATOM 1480 O O . HIS A 1 182 ? -11.938 -9.806 28.607 1.00 97.94 182 HIS A O 1
ATOM 1486 N N . GLY A 1 183 ? -12.418 -9.511 26.438 1.00 97.38 183 GLY A N 1
ATOM 1487 C CA . GLY A 1 183 ? -13.818 -9.934 26.536 1.00 97.38 183 GLY A CA 1
ATOM 1488 C C . GLY A 1 183 ? -14.719 -8.953 27.294 1.00 97.38 183 GLY A C 1
ATOM 1489 O O . GLY A 1 183 ? -15.720 -9.370 27.875 1.00 97.38 183 GLY A O 1
ATOM 1490 N N . LEU A 1 184 ? -14.362 -7.666 27.331 1.00 97.94 184 LEU A N 1
ATOM 1491 C CA . LEU A 1 184 ? -15.148 -6.624 27.992 1.00 97.94 184 LEU A CA 1
ATOM 1492 C C . LEU A 1 184 ? -16.313 -6.151 27.113 1.00 97.94 184 LEU A C 1
ATOM 1494 O O . LEU A 1 184 ? -16.234 -6.140 25.886 1.00 97.94 184 LEU A O 1
ATOM 1498 N N . ASP A 1 185 ? -17.387 -5.695 27.761 1.00 97.31 185 ASP A N 1
ATOM 1499 C CA . ASP A 1 185 ? -18.509 -5.037 27.090 1.00 97.31 185 ASP A CA 1
ATOM 1500 C C . ASP A 1 185 ? -18.142 -3.593 26.716 1.00 97.31 185 ASP A C 1
ATOM 1502 O O . ASP A 1 185 ? -18.265 -2.662 27.521 1.00 97.31 185 ASP A O 1
ATOM 1506 N N . VAL A 1 186 ? -17.674 -3.417 25.480 1.00 98.31 186 VAL A N 1
ATOM 1507 C CA . VAL A 1 186 ? -17.249 -2.113 24.957 1.00 98.31 186 VAL A CA 1
ATOM 1508 C C . VAL A 1 186 ? -18.406 -1.168 24.653 1.00 98.31 186 VAL A C 1
ATOM 1510 O O . VAL A 1 186 ? -18.177 0.033 24.552 1.00 98.31 186 VAL A O 1
ATOM 1513 N N . SER A 1 187 ? -19.659 -1.641 24.608 1.00 98.00 187 SER A N 1
ATOM 1514 C CA . SER A 1 187 ? -20.830 -0.767 24.398 1.00 98.00 187 SER A CA 1
ATOM 1515 C C . SER A 1 187 ? -20.982 0.300 25.490 1.00 98.00 187 SER A C 1
ATOM 1517 O O . SER A 1 187 ? -21.645 1.316 25.299 1.00 98.00 187 SER A O 1
ATOM 1519 N N . ARG A 1 188 ? -20.322 0.089 26.635 1.00 96.69 188 ARG A N 1
ATOM 1520 C CA . ARG A 1 188 ? -20.281 1.014 27.768 1.00 96.69 188 ARG A CA 1
ATOM 1521 C C . ARG A 1 188 ? -19.421 2.254 27.524 1.00 96.69 188 ARG A C 1
ATOM 1523 O O . ARG A 1 188 ? -19.566 3.208 28.285 1.00 96.69 188 ARG A O 1
ATOM 1530 N N . TYR A 1 189 ? -18.508 2.222 26.552 1.00 98.12 189 TYR A N 1
ATOM 1531 C CA . TYR A 1 189 ? -17.550 3.311 26.331 1.00 98.12 189 TYR A CA 1
ATOM 1532 C C . TYR A 1 189 ? -17.113 3.530 24.877 1.00 98.12 189 TYR A C 1
ATOM 1534 O O . TYR A 1 189 ? -16.409 4.500 24.624 1.00 98.12 189 TYR A O 1
ATOM 1542 N N . ALA A 1 190 ? -17.498 2.675 23.924 1.00 98.38 190 ALA A N 1
ATOM 1543 C CA . ALA A 1 190 ? -17.200 2.837 22.501 1.00 98.38 190 ALA A CA 1
ATOM 1544 C C . ALA A 1 190 ? -18.055 3.957 21.877 1.00 98.38 190 ALA A C 1
ATOM 1546 O O . ALA A 1 190 ? -18.985 3.708 21.112 1.00 98.38 190 ALA A O 1
ATOM 1547 N N . ASP A 1 191 ? -17.739 5.200 22.232 1.00 98.25 191 ASP A N 1
ATOM 1548 C CA . ASP A 1 191 ? -18.396 6.420 21.765 1.00 98.25 191 ASP A CA 1
ATOM 1549 C C . ASP A 1 191 ? -17.324 7.435 21.324 1.00 98.25 191 ASP A C 1
ATOM 1551 O O . ASP A 1 191 ? -16.444 7.758 22.128 1.00 98.25 191 ASP A O 1
ATOM 1555 N N . PRO A 1 192 ? -17.345 7.929 20.069 1.00 97.56 192 PRO A N 1
ATOM 1556 C CA . PRO A 1 192 ? -16.362 8.896 19.580 1.00 97.56 192 PRO A CA 1
ATOM 1557 C C . PRO A 1 192 ? -16.262 10.181 20.413 1.00 97.56 192 PRO A C 1
ATOM 1559 O O . PRO A 1 192 ? -15.218 10.833 20.387 1.00 97.56 192 PRO A O 1
ATOM 1562 N N . GLU A 1 193 ? -17.307 10.536 21.167 1.00 98.19 193 GLU A N 1
ATOM 1563 C CA . GLU A 1 193 ? -17.328 11.719 22.036 1.00 98.19 193 GLU A CA 1
ATOM 1564 C C . GLU A 1 193 ? -16.601 11.503 23.379 1.00 98.19 193 GLU A C 1
ATOM 1566 O O . GLU A 1 193 ? -16.309 12.471 24.084 1.00 98.19 193 GLU A O 1
ATOM 1571 N N . ILE A 1 194 ? -16.279 10.256 23.747 1.00 98.19 194 ILE A N 1
ATOM 1572 C CA . ILE A 1 194 ? -15.532 9.924 24.971 1.00 98.19 194 ILE A CA 1
ATOM 1573 C C . ILE A 1 194 ? -14.038 9.938 24.663 1.00 98.19 194 ILE A C 1
ATOM 1575 O O . ILE A 1 194 ? -13.580 9.227 23.775 1.00 98.19 194 ILE A O 1
ATOM 1579 N N . SER A 1 195 ? -13.229 10.692 25.408 1.00 98.56 195 SER A N 1
ATOM 1580 C CA . SER A 1 195 ? -11.786 10.740 25.134 1.00 98.56 195 SER A CA 1
ATOM 1581 C C . SER A 1 195 ? -11.105 9.381 25.358 1.00 98.56 195 SER A C 1
ATOM 1583 O O . SER A 1 195 ? -11.509 8.608 26.223 1.00 98.56 195 SER A O 1
ATOM 1585 N N . ALA A 1 196 ? -10.008 9.100 24.641 1.00 98.56 196 ALA A N 1
ATOM 1586 C CA . ALA A 1 196 ? -9.245 7.856 24.825 1.00 98.56 196 ALA A CA 1
ATOM 1587 C C . ALA A 1 196 ? -8.826 7.627 26.291 1.00 98.56 196 ALA A C 1
ATOM 1589 O O . ALA A 1 196 ? -8.871 6.509 26.789 1.00 98.56 196 ALA A O 1
ATOM 1590 N N . LYS A 1 197 ? -8.498 8.704 27.016 1.00 98.62 197 LYS A N 1
ATOM 1591 C CA . LYS A 1 197 ? -8.172 8.630 28.444 1.00 98.62 197 LYS A CA 1
ATOM 1592 C C . LYS A 1 197 ? -9.370 8.183 29.291 1.00 98.62 197 LYS A C 1
ATOM 1594 O O . LYS A 1 197 ? -9.217 7.356 30.183 1.00 98.62 197 LYS A O 1
ATOM 1599 N N . GLU A 1 198 ? -10.559 8.719 29.030 1.00 98.56 198 GLU A N 1
ATOM 1600 C CA . GLU A 1 198 ? -11.778 8.291 29.726 1.00 98.56 198 GLU A CA 1
ATOM 1601 C C . GLU A 1 198 ? -12.142 6.842 29.369 1.00 98.56 198 GLU A C 1
ATOM 1603 O O . GLU A 1 198 ? -12.532 6.078 30.252 1.00 98.56 198 GLU A O 1
ATOM 1608 N N . MET A 1 199 ? -11.952 6.430 28.110 1.00 98.62 199 MET A N 1
ATOM 1609 C CA . MET A 1 199 ? -12.117 5.032 27.697 1.00 98.62 199 MET A CA 1
ATOM 1610 C C . MET A 1 199 ? -11.160 4.102 28.447 1.00 98.62 199 MET A C 1
ATOM 1612 O O . MET A 1 199 ? -11.595 3.061 28.937 1.00 98.62 199 MET A O 1
ATOM 1616 N N . GLU A 1 200 ? -9.890 4.487 28.590 1.00 98.62 200 GLU A N 1
ATOM 1617 C CA . GLU A 1 200 ? -8.902 3.742 29.374 1.00 98.62 200 GLU A CA 1
ATOM 1618 C C . GLU A 1 200 ? -9.365 3.586 30.829 1.00 98.62 200 GLU A C 1
ATOM 1620 O O . GLU A 1 200 ? -9.384 2.475 31.363 1.00 98.62 200 GLU A O 1
ATOM 1625 N N . GLU A 1 201 ? -9.798 4.676 31.471 1.00 98.44 201 GLU A N 1
ATOM 1626 C CA . GLU A 1 201 ? -10.295 4.655 32.850 1.00 98.44 201 GLU A CA 1
ATOM 1627 C C . GLU A 1 201 ? -11.507 3.719 33.008 1.00 98.44 201 GLU A C 1
ATOM 1629 O O . GLU A 1 201 ? -11.543 2.898 33.934 1.00 98.44 201 GLU A O 1
ATOM 1634 N N . ILE A 1 202 ? -12.479 3.784 32.090 1.00 98.44 202 ILE A N 1
ATOM 1635 C CA . ILE A 1 202 ? -13.650 2.894 32.096 1.00 98.44 202 ILE A CA 1
ATOM 1636 C C . ILE A 1 202 ? -13.213 1.440 31.882 1.00 98.44 202 ILE A C 1
ATOM 1638 O O . ILE A 1 202 ? -13.588 0.572 32.674 1.00 98.44 202 ILE A O 1
ATOM 1642 N N . ARG A 1 203 ? -12.379 1.168 30.872 1.00 98.31 203 ARG A N 1
ATOM 1643 C CA . ARG A 1 203 ? -11.869 -0.173 30.553 1.00 98.31 203 ARG A CA 1
ATOM 1644 C C . ARG A 1 203 ? -11.145 -0.805 31.740 1.00 98.31 203 ARG A C 1
ATOM 1646 O O . ARG A 1 203 ? -11.388 -1.969 32.052 1.00 98.31 203 ARG A O 1
ATOM 1653 N N . GLN A 1 204 ? -10.286 -0.054 32.428 1.00 98.19 204 GLN A N 1
ATOM 1654 C CA . GLN A 1 204 ? -9.547 -0.545 33.597 1.00 98.19 204 GLN A CA 1
ATOM 1655 C C . GLN A 1 204 ? -10.472 -0.873 34.774 1.00 98.19 204 GLN A C 1
ATOM 1657 O O . GLN A 1 204 ? -10.233 -1.848 35.487 1.00 98.19 204 GLN A O 1
ATOM 1662 N N . ASN A 1 205 ? -11.543 -0.101 34.976 1.00 97.38 205 ASN A N 1
ATOM 1663 C CA . ASN A 1 205 ? -12.545 -0.418 35.995 1.00 97.38 205 ASN A CA 1
ATOM 1664 C C . ASN A 1 205 ? -13.305 -1.709 35.651 1.00 97.38 205 ASN A C 1
ATOM 1666 O O . ASN A 1 205 ? -13.404 -2.589 36.501 1.00 97.38 205 ASN A O 1
ATOM 1670 N N . LEU A 1 206 ? -13.736 -1.878 34.395 1.00 96.88 206 LEU A N 1
ATOM 1671 C CA . LEU A 1 206 ? -14.377 -3.118 33.933 1.00 96.88 206 LEU A CA 1
ATOM 1672 C C . LEU A 1 206 ? -13.466 -4.341 34.097 1.00 96.88 206 LEU A C 1
ATOM 1674 O O . LEU A 1 206 ? -13.919 -5.404 34.513 1.00 96.88 206 LEU A O 1
ATOM 1678 N N . LEU A 1 207 ? -12.174 -4.184 33.800 1.00 96.12 207 LEU A N 1
ATOM 1679 C CA . LEU A 1 207 ? -11.189 -5.253 33.938 1.00 96.12 207 LEU A CA 1
ATOM 1680 C C . LEU A 1 207 ? -11.007 -5.688 35.402 1.00 96.12 207 LEU A C 1
ATOM 1682 O O . LEU A 1 207 ? -10.849 -6.877 35.683 1.00 96.12 207 LEU A O 1
ATOM 1686 N N . ARG A 1 208 ? -11.056 -4.744 36.351 1.00 95.81 208 ARG A N 1
ATOM 1687 C CA . ARG A 1 208 ? -11.017 -5.048 37.793 1.00 95.81 208 ARG A CA 1
ATOM 1688 C C . ARG A 1 208 ? -12.257 -5.810 38.252 1.00 95.81 208 ARG A C 1
ATOM 1690 O O . ARG A 1 208 ? -12.121 -6.740 39.044 1.00 95.81 208 ARG A O 1
ATOM 1697 N N . ASP A 1 209 ? -13.430 -5.454 37.734 1.00 92.81 209 ASP A N 1
ATOM 1698 C CA . ASP A 1 209 ? -14.696 -6.094 38.107 1.00 92.81 209 ASP A CA 1
ATOM 1699 C C . ASP A 1 209 ? -14.744 -7.577 37.701 1.00 92.81 209 ASP A C 1
ATOM 1701 O O . ASP A 1 209 ? -15.323 -8.384 38.421 1.00 92.81 209 ASP A O 1
ATOM 1705 N N . ILE A 1 210 ? -14.111 -7.957 36.582 1.00 91.69 210 ILE A N 1
ATOM 1706 C CA . ILE A 1 210 ? -14.065 -9.361 36.124 1.00 91.69 210 ILE A CA 1
ATOM 1707 C C . ILE A 1 210 ? -12.898 -10.176 36.702 1.00 91.69 210 ILE A C 1
ATOM 1709 O O . ILE A 1 210 ? -12.860 -11.394 36.536 1.00 91.69 210 ILE A O 1
ATOM 1713 N N . THR A 1 211 ? -11.928 -9.519 37.343 1.00 86.00 211 THR A N 1
ATOM 1714 C CA . THR A 1 211 ? -10.768 -10.173 37.979 1.00 86.00 211 THR A CA 1
ATOM 1715 C C . THR A 1 211 ? -10.881 -10.270 39.503 1.00 86.00 211 THR A C 1
ATOM 1717 O O . THR A 1 211 ? -10.003 -10.869 40.129 1.00 86.00 211 THR A O 1
ATOM 1720 N N . SER A 1 212 ? -11.947 -9.709 40.087 1.00 74.69 212 SER A N 1
ATOM 1721 C CA . SER A 1 212 ? -12.291 -9.789 41.516 1.00 74.69 212 SER A CA 1
ATOM 1722 C C . SER A 1 212 ? -13.207 -10.974 41.812 1.00 74.69 212 SER A C 1
ATOM 1724 O O . SER A 1 212 ? -13.012 -11.599 42.880 1.00 74.69 212 SER A O 1
#